Protein 4J2N (pdb70)

InterPro domains:
  IPR009061 Putative DNA-binding domain superfamily [SSF46955] (6-52)
  IPR010093 SinI-like, DNA-binding domain [TIGR01764] (6-52)
  IPR041657 Helix-turn-helix domain, group 17 [PF12728] (6-52)

Foldseek 3Di:
DDQWAALVVLCVVVVHDSVVSVVCCVVVLWPWDADDPDDITTGVVSSVVSDDDD/DPPADDLVRVCVVVVHDSVVSVVCCVVVNDPHDDPDDDPDDDDPVVVVVVDDDD/DDPADDLVVVCVVVVHDSVVSVVCCVVVNDPHDDPDDDDDDDDVVVVVVVDDDD/DPADQWHALVVLCVVVVHDSVVSVVCCVVVQWPWDADDPDGITTGVVSSVVSDDDD/DDQWAFLVVLCVVVVHDSVVSVVCPVVVLWPKDDDDPPGITTGVVSSVVSDDDD

Structure (mmCIF, N/CA/C/O backbone):
data_4J2N
#
_entry.id   4J2N
#
_cell.length_a   89.423
_cell.length_b   129.985
_cell.length_c   92.346
_cell.angle_alpha   90.000
_cell.angle_beta   90.000
_cell.angle_gamma   90.000
#
_symmetry.space_group_name_H-M   'C 2 2 21'
#
loop_
_entity.id
_entity.type
_entity.pdbx_description
1 polymer Gp37
2 non-polymer 'SULFATE ION'
3 water water
#
loop_
_atom_site.group_PDB
_atom_site.id
_atom_site.type_symbol
_atom_site.label_atom_id
_atom_site.label_alt_id
_atom_site.label_comp_id
_atom_site.label_asym_id
_atom_site.label_entity_id
_atom_site.label_seq_id
_atom_site.pdbx_PDB_ins_code
_atom_site.Cartn_x
_atom_site.Cartn_y
_atom_site.Cartn_z
_atom_site.occupancy
_atom_site.B_iso_or_equiv
_atom_site.auth_seq_id
_atom_site.auth_comp_id
_atom_site.auth_asym_id
_atom_site.auth_atom_id
_atom_site.pdbx_PDB_model_num
ATOM 1 N N . MET A 1 3 ? 7.399 5.244 -19.420 1.00 59.15 1 MET A N 1
ATOM 2 C CA . MET A 1 3 ? 8.717 5.379 -18.802 1.00 57.57 1 MET A CA 1
ATOM 3 C C . MET A 1 3 ? 9.444 4.032 -18.761 1.00 54.45 1 MET A C 1
ATOM 4 O O . MET A 1 3 ? 9.286 3.280 -17.805 1.00 55.64 1 MET A O 1
ATOM 9 N N . PRO A 1 4 ? 10.230 3.724 -19.809 1.00 55.65 2 PRO A N 1
ATOM 10 C CA . PRO A 1 4 ? 11.000 2.474 -19.918 1.00 53.86 2 PRO A CA 1
ATOM 11 C C . PRO A 1 4 ? 12.231 2.521 -19.015 1.00 53.79 2 PRO A C 1
ATOM 12 O O . PRO A 1 4 ? 12.558 3.586 -18.500 1.00 51.29 2 PRO A O 1
ATOM 16 N N . PRO A 1 5 ? 12.905 1.382 -18.816 1.00 53.14 3 PRO A N 1
ATOM 17 C CA . PRO A 1 5 ? 14.038 1.391 -17.879 1.00 53.43 3 PRO A CA 1
ATOM 18 C C . PRO A 1 5 ? 15.153 2.266 -18.427 1.00 51.78 3 PRO A C 1
ATOM 19 O O . PRO A 1 5 ? 15.973 2.811 -17.693 1.00 51.77 3 PRO A O 1
ATOM 23 N N . ARG A 1 6 ? 15.179 2.381 -19.744 1.00 49.64 4 ARG A N 1
ATOM 24 C CA . ARG A 1 6 ? 16.083 3.286 -20.403 1.00 49.20 4 ARG A CA 1
ATOM 25 C C . ARG A 1 6 ? 15.181 4.302 -21.116 1.00 49.73 4 ARG A C 1
ATOM 26 O O . ARG A 1 6 ? 14.496 3.944 -22.079 1.00 48.45 4 ARG A O 1
ATOM 34 N N . ALA A 1 7 ? 15.156 5.548 -20.630 1.00 43.61 5 ALA A N 1
ATOM 35 C CA . ALA A 1 7 ? 14.236 6.577 -21.155 1.00 44.30 5 ALA A CA 1
ATOM 36 C C . ALA A 1 7 ? 14.939 7.796 -21.756 1.00 42.05 5 ALA A C 1
ATOM 37 O O . ALA A 1 7 ? 16.056 8.122 -21.367 1.00 42.83 5 ALA A O 1
ATOM 39 N N . SER A 1 8 ? 14.286 8.463 -22.709 1.00 38.54 6 SER A N 1
ATOM 40 C CA . SER A 1 8 ? 14.885 9.635 -23.351 1.00 43.30 6 SER A CA 1
ATOM 41 C C . SER A 1 8 ? 14.927 10.793 -22.388 1.00 42.00 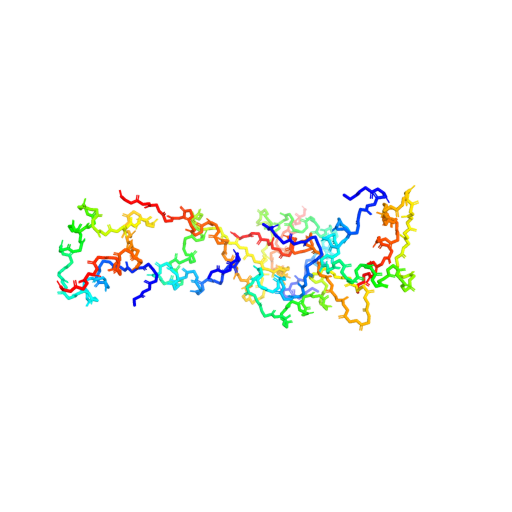6 SER A C 1
ATOM 42 O O . SER A 1 8 ? 14.229 10.798 -21.373 1.00 42.72 6 SER A O 1
ATOM 45 N N . ILE A 1 9 ? 15.744 11.784 -22.715 1.00 42.45 7 ILE A N 1
ATOM 46 C CA . ILE A 1 9 ? 15.813 12.981 -21.902 1.00 43.08 7 ILE A CA 1
ATOM 47 C C . ILE A 1 9 ? 14.438 13.606 -21.876 1.00 42.73 7 ILE A C 1
ATOM 48 O O . ILE A 1 9 ? 14.018 14.152 -20.861 1.00 42.08 7 ILE A O 1
ATOM 53 N N . GLN A 1 10 ? 13.714 13.487 -22.980 1.00 41.15 8 GLN A N 1
ATOM 54 C CA . GLN A 1 10 ? 12.403 14.111 -23.044 1.00 42.64 8 GLN A CA 1
ATOM 55 C C . GLN A 1 10 ? 11.395 13.398 -22.166 1.00 44.40 8 GLN A C 1
ATOM 56 O O . GLN A 1 10 ? 10.628 14.041 -21.460 1.00 43.20 8 GLN A O 1
ATOM 62 N N . GLN A 1 11 ? 11.374 12.070 -22.234 1.00 41.14 9 GLN A N 1
ATOM 63 C CA . GLN A 1 11 ? 10.464 11.301 -21.400 1.00 43.14 9 GLN A CA 1
ATOM 64 C C . GLN A 1 11 ? 10.759 11.549 -19.932 1.00 42.72 9 GLN A C 1
ATOM 65 O O . GLN A 1 11 ? 9.865 11.485 -19.104 1.00 37.16 9 GLN A O 1
ATOM 71 N N . THR A 1 12 ? 12.028 11.802 -19.627 1.00 42.53 10 THR A N 1
ATOM 72 C CA . THR A 1 12 ? 12.485 12.037 -18.269 1.00 40.40 10 THR A CA 1
ATOM 73 C C . THR A 1 12 ? 12.013 13.410 -17.809 1.00 46.30 10 THR A C 1
ATOM 74 O O . THR A 1 12 ? 11.512 13.568 -16.696 1.00 42.47 10 THR A O 1
ATOM 78 N N . ALA A 1 13 ? 12.166 14.399 -18.682 1.00 45.22 11 ALA A N 1
ATOM 79 C CA . ALA A 1 13 ? 11.757 15.760 -18.365 1.00 44.28 11 ALA A CA 1
ATOM 80 C C . ALA A 1 13 ? 10.261 15.799 -18.080 1.00 49.85 11 ALA A C 1
ATOM 81 O O . ALA A 1 13 ? 9.829 16.427 -17.113 1.00 49.15 11 ALA A O 1
ATOM 83 N N . ASP A 1 14 ? 9.473 15.109 -18.903 1.00 44.97 12 ASP A N 1
ATOM 84 C CA . ASP A 1 14 ? 8.029 15.065 -18.694 1.00 46.86 12 ASP A CA 1
ATOM 85 C C . ASP A 1 14 ? 7.652 14.369 -17.375 1.00 48.55 12 ASP A C 1
ATOM 86 O O . ASP A 1 14 ? 6.787 14.833 -16.637 1.00 46.31 12 ASP A O 1
ATOM 91 N N . TYR A 1 15 ? 8.303 13.244 -17.107 1.00 47.06 13 TYR A N 1
ATOM 92 C CA . TYR A 1 15 ? 8.050 12.429 -15.928 1.00 50.31 13 TYR A CA 1
ATOM 93 C C . TYR A 1 15 ? 8.281 13.249 -14.664 1.00 52.04 13 TYR A C 1
ATOM 94 O O . TYR A 1 15 ? 7.492 13.203 -13.728 1.00 52.00 13 TYR A O 1
ATOM 103 N N . LEU A 1 16 ? 9.370 14.007 -14.665 1.00 49.17 14 LEU A N 1
ATOM 104 C CA . LEU A 1 16 ? 9.756 14.847 -13.547 1.00 46.61 14 LEU A CA 1
ATOM 105 C C . LEU A 1 16 ? 9.029 16.181 -13.515 1.00 49.54 14 LEU A C 1
ATOM 106 O O . LEU A 1 16 ? 9.011 16.859 -12.488 1.00 53.42 14 LEU A O 1
ATOM 111 N N . GLY A 1 17 ? 8.435 16.571 -14.634 1.00 49.79 15 GLY A N 1
ATOM 112 C CA . GLY A 1 17 ? 7.808 17.872 -14.710 1.00 44.55 15 GLY A CA 1
ATOM 113 C C . GLY A 1 17 ? 8.820 19.004 -14.696 1.00 49.87 15 GLY A C 1
ATOM 114 O O . GLY A 1 17 ? 8.557 20.070 -14.138 1.00 51.77 15 GLY A O 1
ATOM 115 N N . VAL A 1 18 ? 9.979 18.774 -15.307 1.00 49.76 16 VAL A N 1
ATOM 116 C CA . VAL A 1 18 ? 10.977 19.828 -15.495 1.00 48.40 16 VAL A CA 1
ATOM 117 C C . VAL A 1 18 ? 11.374 19.930 -16.965 1.00 49.81 16 VAL A C 1
ATOM 118 O O . VAL A 1 18 ? 10.937 19.130 -17.794 1.00 51.84 16 VAL A O 1
ATOM 122 N N . SER A 1 19 ? 12.201 20.924 -17.278 1.00 47.43 17 SER A N 1
ATOM 123 C CA . SER A 1 19 ? 12.670 21.156 -18.637 1.00 43.92 17 SER A CA 1
ATOM 124 C C . SER A 1 19 ? 13.748 20.145 -19.031 1.00 47.07 17 SER A C 1
ATOM 125 O O . SER A 1 19 ? 14.388 19.555 -18.157 1.00 44.06 17 SER A O 1
ATOM 128 N N . THR A 1 20 ? 13.962 19.961 -20.337 1.00 36.34 18 THR A N 1
ATOM 129 C CA . THR A 1 20 ? 15.038 19.093 -20.799 1.00 40.50 18 THR A CA 1
ATOM 130 C C . THR A 1 20 ? 16.384 19.651 -20.364 1.00 41.56 18 THR A C 1
ATOM 131 O O . THR A 1 20 ? 17.324 18.892 -20.103 1.00 41.28 18 THR A O 1
ATOM 135 N N . LYS A 1 21 ? 16.488 20.978 -20.299 1.00 41.88 19 LYS A N 1
ATOM 136 C CA . LYS A 1 21 ? 17.741 21.605 -19.878 1.00 42.93 19 LYS A CA 1
ATOM 137 C C . LYS A 1 21 ? 18.102 21.202 -18.455 1.00 43.85 19 LYS A C 1
ATOM 138 O O . LYS A 1 21 ? 19.268 20.940 -18.150 1.00 44.70 19 LYS A O 1
ATOM 144 N N . THR A 1 22 ? 17.092 21.153 -17.588 1.00 44.01 20 THR A N 1
ATOM 145 C CA . THR A 1 22 ? 17.282 20.704 -16.213 1.00 42.86 20 THR A CA 1
ATOM 146 C C . THR A 1 22 ? 17.750 19.242 -16.192 1.00 47.00 20 THR A C 1
ATOM 147 O O . THR A 1 22 ? 18.713 18.896 -15.495 1.00 46.68 20 THR A O 1
ATOM 151 N N . VAL A 1 23 ? 17.081 18.392 -16.974 1.00 47.80 21 VAL A N 1
ATOM 152 C CA . VAL A 1 23 ? 17.435 16.977 -17.042 1.00 43.88 21 VAL A CA 1
ATOM 153 C C . VAL A 1 23 ? 18.891 16.829 -17.469 1.00 43.91 21 VAL A C 1
ATOM 154 O O . VAL A 1 23 ? 19.649 16.067 -16.877 1.00 47.89 21 VAL A O 1
ATOM 158 N N . ARG A 1 24 ? 19.293 17.587 -18.475 1.00 42.66 22 ARG A N 1
ATOM 159 C CA . ARG A 1 24 ? 20.675 17.553 -18.930 1.00 45.42 22 ARG A CA 1
ATOM 160 C C . ARG A 1 24 ? 21.647 18.034 -17.856 1.00 48.93 22 ARG A C 1
ATOM 161 O O . ARG A 1 24 ? 22.745 17.489 -17.726 1.00 52.87 22 ARG A O 1
ATOM 169 N N A ASN A 1 25 ? 21.246 19.042 -17.087 0.39 47.24 23 ASN A N 1
ATOM 170 N N B ASN A 1 25 ? 21.259 19.060 -17.097 0.61 47.23 23 ASN A N 1
ATOM 171 C CA A ASN A 1 25 ? 22.099 19.558 -16.021 0.39 48.57 23 ASN A CA 1
ATOM 172 C CA B ASN A 1 25 ? 22.098 19.534 -15.994 0.61 48.55 23 ASN A CA 1
ATOM 173 C C A ASN A 1 25 ? 22.290 18.535 -14.900 0.39 48.09 23 ASN A C 1
ATOM 174 C C B ASN A 1 25 ? 22.308 18.433 -14.983 0.61 48.14 23 ASN A C 1
ATOM 175 O O A ASN A 1 25 ? 23.402 18.335 -14.418 0.39 50.45 23 ASN A O 1
ATOM 176 O O B ASN A 1 25 ? 23.438 18.091 -14.641 0.61 50.44 23 ASN A O 1
ATOM 185 N N . TYR A 1 26 ? 21.200 17.883 -14.502 1.00 45.57 24 TYR A N 1
ATOM 186 C CA . TYR A 1 26 ? 21.251 16.789 -13.549 1.00 47.49 24 TYR A CA 1
ATOM 187 C C . TYR A 1 26 ? 22.191 15.688 -14.017 1.00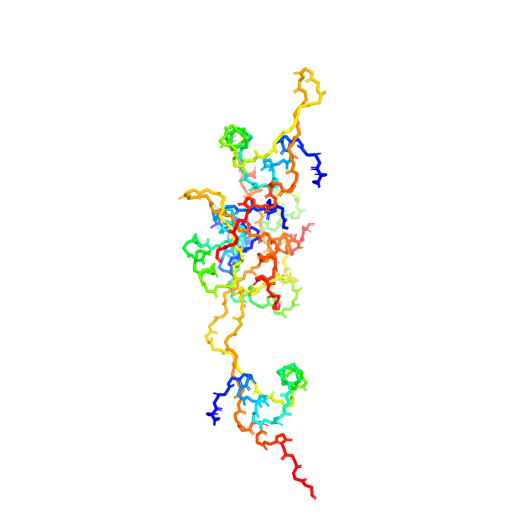 52.37 24 TYR A C 1
ATOM 188 O O . TYR A 1 26 ? 23.039 15.212 -13.260 1.00 54.65 24 TYR A O 1
ATOM 197 N N . ILE A 1 27 ? 22.028 15.268 -15.266 1.00 48.60 25 ILE A N 1
ATOM 198 C CA . ILE A 1 27 ? 22.904 14.258 -15.829 1.00 49.95 25 ILE A CA 1
ATOM 199 C C . ILE A 1 27 ? 24.362 14.682 -15.688 1.00 50.20 25 ILE A C 1
ATOM 200 O O . ILE A 1 27 ? 25.195 13.918 -15.209 1.00 50.84 25 ILE A O 1
ATOM 205 N N . ALA A 1 28 ? 24.664 15.907 -16.099 1.00 48.33 26 ALA A N 1
ATOM 206 C CA . ALA A 1 28 ? 26.012 16.457 -15.963 1.00 49.86 26 ALA A CA 1
ATOM 207 C C . ALA A 1 28 ? 26.488 16.531 -14.511 1.00 52.61 26 ALA A C 1
ATOM 208 O O . ALA A 1 28 ? 27.682 16.414 -14.235 1.00 52.21 26 ALA A O 1
ATOM 210 N N . ALA A 1 29 ? 25.559 16.730 -13.585 1.00 47.47 27 ALA A N 1
ATOM 211 C CA . ALA A 1 29 ? 25.934 16.854 -12.180 1.00 52.75 27 ALA A CA 1
ATOM 212 C C . ALA A 1 29 ? 26.112 15.487 -11.511 1.00 55.62 27 ALA A C 1
ATOM 213 O O . ALA A 1 29 ? 26.697 15.390 -10.434 1.00 55.89 27 ALA A O 1
ATOM 215 N N . GLY A 1 30 ? 25.620 14.433 -12.158 1.00 55.42 28 GLY A N 1
ATOM 216 C CA . GLY A 1 30 ? 25.687 13.096 -11.591 1.00 49.70 28 GLY A CA 1
ATOM 217 C C . GLY A 1 30 ? 24.440 12.793 -10.786 1.00 51.80 28 GLY A C 1
ATOM 218 O O . GLY A 1 30 ? 24.331 11.736 -10.177 1.00 55.57 28 GLY A O 1
ATOM 219 N N . LYS A 1 31 ? 23.501 13.734 -10.772 1.00 52.65 29 LYS A N 1
ATOM 220 C CA . LYS A 1 31 ? 22.248 13.547 -10.060 1.00 47.55 29 LYS A CA 1
ATOM 221 C C . LYS A 1 31 ? 21.335 12.634 -10.870 1.00 55.24 29 LYS A C 1
ATOM 222 O O . LYS A 1 31 ? 20.311 12.164 -10.371 1.00 57.96 29 LYS A O 1
ATOM 228 N N . LEU A 1 32 ? 21.706 12.390 -12.125 1.00 47.61 30 LEU A N 1
ATOM 229 C CA . LEU A 1 32 ? 21.040 11.369 -12.921 1.00 47.78 30 LEU A CA 1
ATOM 230 C C . LEU A 1 32 ? 22.083 10.508 -13.590 1.00 50.35 30 LEU A C 1
ATOM 231 O O . LEU A 1 32 ? 23.166 10.990 -13.939 1.00 50.39 30 LEU A O 1
ATOM 236 N N . LYS A 1 33 ? 21.760 9.228 -13.745 1.00 50.35 31 LYS A N 1
ATOM 237 C CA . LYS A 1 33 ? 22.633 8.296 -14.456 1.00 54.33 31 LYS A CA 1
ATOM 238 C C . LYS A 1 33 ? 22.146 8.099 -15.882 1.00 48.67 31 LYS A C 1
ATOM 239 O O . LYS A 1 33 ? 20.961 7.874 -16.123 1.00 45.59 31 LYS A O 1
ATOM 245 N N . ALA A 1 34 ? 23.072 8.201 -16.827 1.00 49.79 32 ALA A N 1
ATOM 246 C CA . ALA A 1 34 ? 22.719 8.169 -18.232 1.00 51.68 32 ALA A CA 1
ATOM 247 C C . ALA A 1 34 ? 23.638 7.234 -19.001 1.00 55.81 32 ALA A C 1
ATOM 248 O O . ALA A 1 34 ? 24.762 6.949 -18.573 1.00 53.25 32 ALA A O 1
ATOM 250 N N . VAL A 1 35 ? 23.150 6.754 -20.140 1.00 51.60 33 VAL A N 1
ATOM 251 C CA . VAL A 1 35 ? 23.968 5.943 -21.025 1.00 53.19 33 VAL A CA 1
ATOM 252 C C . VAL A 1 35 ? 23.904 6.458 -22.453 1.00 56.47 33 VAL A C 1
ATOM 253 O O . VAL A 1 35 ? 22.968 7.169 -22.849 1.00 53.39 33 VAL A O 1
ATOM 257 N N . ARG A 1 36 ? 24.931 6.114 -23.214 1.00 60.71 34 ARG A N 1
ATOM 258 C CA . ARG A 1 36 ? 25.017 6.480 -24.611 1.00 59.08 34 ARG A CA 1
ATOM 259 C C . ARG A 1 36 ? 24.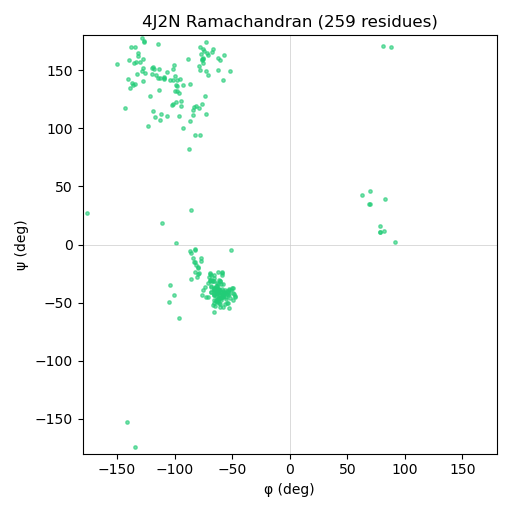931 5.189 -25.420 1.00 61.00 34 ARG A C 1
ATOM 260 O O . ARG A 1 36 ? 25.594 4.206 -25.097 1.00 61.87 34 ARG A O 1
ATOM 268 N N . LEU A 1 37 ? 24.095 5.190 -26.451 1.00 60.13 35 LEU A N 1
ATOM 269 C CA . LEU A 1 37 ? 23.899 4.012 -27.290 1.00 63.63 35 LEU A CA 1
ATOM 270 C C . LEU A 1 37 ? 24.701 4.126 -28.592 1.00 68.25 35 LEU A C 1
ATOM 271 O O . LEU A 1 37 ? 25.341 3.165 -29.022 1.00 68.65 35 LEU A O 1
ATOM 276 N N . GLY A 1 38 ? 24.663 5.307 -29.207 1.00 70.87 36 GLY A N 1
ATOM 277 C CA . GLY A 1 38 ? 25.425 5.585 -30.415 1.00 81.39 36 GLY A CA 1
ATOM 278 C C . GLY A 1 38 ? 26.022 6.989 -30.456 1.00 87.60 36 GLY A C 1
ATOM 279 O O . GLY A 1 38 ? 26.294 7.594 -29.412 1.00 83.28 36 GLY A O 1
ATOM 280 N N . PRO A 1 39 ? 26.233 7.523 -31.671 1.00 93.64 37 PRO A N 1
ATOM 281 C CA . PRO A 1 39 ? 26.802 8.873 -31.799 1.00 90.99 37 PRO A CA 1
ATOM 282 C C . PRO A 1 39 ? 25.918 9.911 -31.116 1.00 88.39 37 PRO A C 1
ATOM 283 O O . PRO A 1 39 ? 26.414 10.813 -30.437 1.00 87.43 37 PRO A O 1
ATOM 287 N N . ARG A 1 40 ? 24.609 9.753 -31.295 1.00 85.94 38 ARG A N 1
ATOM 288 C CA . ARG A 1 40 ? 23.623 10.727 -30.844 1.00 83.45 38 ARG A CA 1
ATOM 289 C C . ARG A 1 40 ? 22.868 10.302 -29.568 1.00 79.45 38 ARG A C 1
ATOM 290 O O . ARG A 1 40 ? 22.540 11.143 -28.723 1.00 72.12 38 ARG A O 1
ATOM 298 N N . LEU A 1 41 ? 22.617 9.001 -29.426 1.00 70.92 39 LEU A N 1
ATOM 299 C CA . LEU A 1 41 ? 21.546 8.517 -28.554 1.00 61.75 39 LEU A CA 1
ATOM 300 C C . LEU A 1 41 ? 21.881 8.427 -27.068 1.00 59.61 39 LEU A C 1
ATOM 301 O O . LEU A 1 41 ? 22.782 7.686 -26.663 1.00 58.73 39 LEU A O 1
ATOM 306 N N . ILE A 1 42 ? 21.125 9.173 -26.265 1.00 50.40 40 ILE A N 1
ATOM 307 C CA . ILE A 1 42 ? 21.252 9.139 -24.813 1.00 51.40 40 ILE A CA 1
ATOM 308 C C . ILE A 1 42 ? 19.995 8.569 -24.182 1.00 45.20 40 ILE A C 1
ATOM 309 O O . ILE A 1 42 ? 18.880 8.805 -24.650 1.00 43.05 40 ILE A O 1
ATOM 314 N N . ARG A 1 43 ? 20.184 7.815 -23.111 1.00 46.21 41 ARG A N 1
ATOM 315 C CA . ARG A 1 43 ? 19.068 7.248 -22.382 1.00 46.48 41 ARG A CA 1
ATOM 316 C C . ARG A 1 43 ? 19.361 7.376 -20.912 1.00 45.70 41 ARG A C 1
ATOM 317 O O . ARG A 1 43 ? 20.473 7.100 -20.468 1.00 46.42 41 ARG A O 1
ATOM 325 N N . VAL A 1 44 ? 18.362 7.810 -20.158 1.00 44.09 42 VAL A N 1
ATOM 326 C CA . VAL A 1 44 ? 18.513 7.944 -18.721 1.00 47.14 42 VAL A CA 1
ATOM 327 C C . VAL A 1 44 ? 18.048 6.676 -18.000 1.00 45.90 42 VAL A C 1
ATOM 328 O O . VAL A 1 44 ? 17.016 6.090 -18.335 1.00 42.85 42 VAL A O 1
ATOM 332 N N . GLU A 1 45 ? 18.814 6.258 -17.005 1.00 44.53 43 GLU A N 1
ATOM 333 C CA . GLU A 1 45 ? 18.447 5.093 -16.215 1.00 49.44 43 GLU A CA 1
ATOM 334 C C . GLU A 1 45 ? 17.279 5.380 -15.291 1.00 45.84 43 GLU A C 1
ATOM 335 O O . GLU A 1 45 ? 17.394 6.170 -14.351 1.00 45.82 43 GLU A O 1
ATOM 341 N N . ARG A 1 46 ? 16.149 4.740 -15.579 1.00 41.20 44 ARG A N 1
ATOM 342 C CA . ARG A 1 46 ? 14.934 4.923 -14.790 1.00 46.88 44 ARG A CA 1
ATOM 343 C C . ARG A 1 46 ? 15.203 4.785 -13.300 1.00 49.21 44 ARG A C 1
ATOM 344 O O . ARG A 1 46 ? 14.623 5.502 -12.486 1.00 50.67 44 ARG A O 1
ATOM 352 N N . ASP A 1 47 ? 16.082 3.860 -12.943 1.00 46.65 45 ASP A N 1
ATOM 353 C CA . ASP A 1 47 ? 16.408 3.667 -11.540 1.00 50.22 45 ASP A CA 1
ATOM 354 C C . ASP A 1 47 ? 16.915 4.944 -10.903 1.00 46.26 45 ASP A C 1
ATOM 355 O O . ASP A 1 47 ? 16.547 5.243 -9.779 1.00 48.29 45 ASP A O 1
ATOM 360 N N . SER A 1 48 ? 17.767 5.684 -11.610 1.00 42.92 46 SER A N 1
ATOM 361 C CA . SER A 1 48 ? 18.311 6.918 -11.067 1.00 42.93 46 SER A CA 1
ATOM 362 C C . SER A 1 48 ? 17.222 7.971 -10.971 1.00 45.76 46 SER A C 1
ATOM 363 O O . SER A 1 48 ? 17.297 8.862 -10.139 1.00 51.19 46 SER A O 1
ATOM 366 N N . VAL A 1 49 ? 16.196 7.851 -11.808 1.00 44.60 47 VAL A N 1
ATOM 367 C CA . VAL A 1 49 ? 15.112 8.833 -11.817 1.00 49.15 47 VAL A CA 1
ATOM 368 C C . VAL A 1 49 ? 14.197 8.632 -10.623 1.00 50.92 47 VAL A C 1
ATOM 369 O O . VAL A 1 49 ? 13.735 9.597 -10.018 1.00 51.98 47 VAL A O 1
ATOM 373 N N . GLU A 1 50 ? 13.944 7.371 -10.285 1.00 53.81 48 GLU A N 1
ATOM 374 C CA . GLU A 1 50 ? 13.187 7.034 -9.087 1.00 53.66 48 GLU A CA 1
ATOM 375 C C . GLU A 1 50 ? 13.910 7.533 -7.848 1.00 54.67 48 GLU A C 1
ATOM 376 O O . GLU A 1 50 ? 13.287 8.091 -6.938 1.00 55.47 48 GLU A O 1
ATOM 382 N N . ALA A 1 51 ? 15.228 7.347 -7.817 1.00 52.29 49 ALA A N 1
ATOM 383 C CA . ALA A 1 51 ? 16.012 7.738 -6.639 1.00 53.55 49 ALA A CA 1
ATOM 384 C C . ALA A 1 51 ? 16.084 9.253 -6.459 1.00 52.41 49 ALA A C 1
ATOM 385 O O . ALA A 1 51 ? 16.300 9.752 -5.356 1.00 62.78 49 ALA A O 1
ATOM 387 N N . LEU A 1 52 ? 15.911 9.987 -7.550 1.00 53.98 50 LEU A N 1
ATOM 388 C CA . LEU A 1 52 ? 16.004 11.441 -7.504 1.00 54.50 50 LEU A CA 1
ATOM 389 C C . LEU A 1 52 ? 14.868 12.042 -6.689 1.00 53.95 50 LEU A C 1
ATOM 390 O O . LEU A 1 52 ? 15.032 13.083 -6.060 1.00 56.97 50 LEU A O 1
ATOM 395 N N . MET A 1 53 ? 13.718 11.379 -6.709 1.00 53.09 51 MET A N 1
ATOM 396 C CA . MET A 1 53 ? 12.523 11.895 -6.055 1.00 54.83 51 MET A CA 1
ATOM 397 C C . MET A 1 53 ? 12.430 11.482 -4.574 1.00 60.40 51 MET A C 1
ATOM 398 O O . MET A 1 53 ? 11.746 10.517 -4.219 1.00 58.36 51 MET A O 1
ATOM 403 N N . ARG A 1 54 ? 13.126 12.233 -3.724 1.00 57.92 52 ARG A N 1
ATOM 404 C CA . ARG A 1 54 ? 13.161 11.973 -2.288 1.00 63.09 52 ARG A CA 1
ATOM 405 C C . ARG A 1 54 ? 11.957 12.593 -1.589 1.00 60.80 52 ARG A C 1
ATOM 406 O O . ARG A 1 54 ? 11.847 13.814 -1.506 1.00 61.38 52 ARG A O 1
ATOM 414 N N . PRO A 1 55 ? 11.046 11.748 -1.088 1.00 61.94 53 PRO A N 1
ATOM 415 C CA . PRO A 1 55 ? 9.810 12.237 -0.463 1.00 61.42 53 PRO A CA 1
ATOM 416 C C . PRO A 1 55 ? 10.055 13.289 0.629 1.00 66.66 53 PRO A C 1
ATOM 417 O O . PRO A 1 55 ? 11.094 13.266 1.296 1.00 66.06 53 PRO A O 1
ATOM 421 N N . ILE A 1 56 ? 9.109 14.211 0.792 1.00 64.05 54 ILE A N 1
ATOM 422 C CA . ILE A 1 56 ? 9.241 15.275 1.784 1.00 65.58 54 ILE A CA 1
ATOM 423 C C . ILE A 1 56 ? 8.669 14.892 3.144 1.00 66.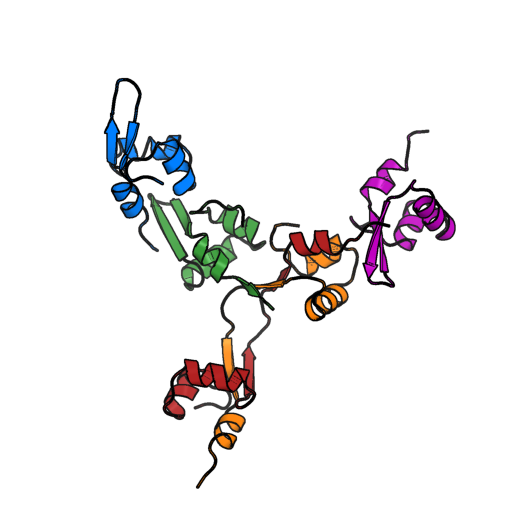68 54 ILE A C 1
ATOM 424 O O . ILE A 1 56 ? 7.706 14.135 3.226 1.00 71.60 54 ILE A O 1
ATOM 429 N N . MET B 1 3 ? -12.690 30.087 -14.600 1.00 65.63 1 MET B N 1
ATOM 430 C CA . MET B 1 3 ? -12.994 28.676 -14.393 1.00 59.54 1 MET B CA 1
ATOM 431 C C . MET B 1 3 ? -11.779 27.799 -14.621 1.00 58.37 1 MET B C 1
ATOM 432 O O . MET B 1 3 ? -11.501 27.387 -15.748 1.00 60.11 1 MET B O 1
ATOM 437 N N . PRO B 1 4 ? -11.036 27.528 -13.547 1.00 51.45 2 PRO B N 1
ATOM 438 C CA . PRO B 1 4 ? -9.994 26.503 -13.584 1.00 53.19 2 PRO B CA 1
ATOM 439 C C . PRO B 1 4 ? -10.662 25.130 -13.481 1.00 50.30 2 PRO B C 1
ATOM 440 O O . PRO B 1 4 ? -11.863 25.068 -13.209 1.00 50.25 2 PRO B O 1
ATOM 444 N N . PRO B 1 5 ? -9.904 24.044 -13.698 1.00 48.12 3 PRO B N 1
ATOM 445 C CA . PRO B 1 5 ? -10.503 22.700 -13.685 1.00 45.18 3 PRO B CA 1
ATOM 446 C C . PRO B 1 5 ? -11.419 22.432 -12.467 1.00 46.45 3 PRO B C 1
ATOM 447 O O . PRO B 1 5 ? -12.508 21.865 -12.626 1.00 46.33 3 PRO B O 1
ATOM 451 N N . ARG B 1 6 ? -10.982 22.820 -11.271 1.00 42.82 4 ARG B N 1
ATOM 452 C CA . ARG B 1 6 ? -11.823 22.726 -10.069 1.00 42.51 4 ARG B CA 1
ATOM 453 C C . ARG B 1 6 ? -12.196 24.131 -9.562 1.00 44.46 4 ARG B C 1
ATOM 454 O O . ARG B 1 6 ? -11.342 24.884 -9.098 1.00 42.70 4 ARG B O 1
ATOM 462 N N . ALA B 1 7 ? -13.472 24.491 -9.656 1.00 43.11 5 ALA B N 1
ATOM 463 C CA . ALA B 1 7 ? -13.876 25.877 -9.420 1.00 42.27 5 ALA B CA 1
ATOM 464 C C . ALA B 1 7 ? -14.660 26.071 -8.117 1.00 46.18 5 ALA B C 1
ATOM 465 O O . ALA B 1 7 ? -15.463 25.220 -7.725 1.00 47.40 5 ALA B O 1
ATOM 467 N N . SER B 1 8 ? -14.438 27.200 -7.455 1.00 41.88 6 SER B N 1
ATOM 468 C CA . SER B 1 8 ? -15.175 27.501 -6.238 1.00 45.54 6 SER B CA 1
ATOM 469 C C . SER B 1 8 ? -16.651 27.563 -6.568 1.00 44.14 6 SER B C 1
ATOM 470 O O . SER B 1 8 ? -17.033 27.775 -7.719 1.00 46.13 6 SER B O 1
ATOM 473 N N . ILE B 1 9 ? -17.481 27.390 -5.557 1.00 40.32 7 ILE B N 1
ATOM 474 C CA . ILE B 1 9 ? -18.907 27.596 -5.719 1.00 44.11 7 ILE B CA 1
ATOM 475 C C . ILE B 1 9 ? -19.164 29.010 -6.236 1.00 45.88 7 ILE B C 1
ATOM 476 O O . ILE B 1 9 ? -20.001 29.214 -7.120 1.00 41.92 7 ILE B O 1
ATOM 481 N N . GLN B 1 10 ? -18.424 29.979 -5.701 1.00 47.39 8 GLN B N 1
ATOM 482 C CA . GLN B 1 10 ? -18.616 31.376 -6.088 1.00 47.29 8 GLN B CA 1
ATOM 483 C C . GLN B 1 10 ? -18.309 31.562 -7.577 1.00 44.85 8 GLN B C 1
ATOM 484 O O . GLN B 1 10 ? -19.110 32.137 -8.305 1.00 40.32 8 GLN B O 1
ATOM 490 N N . GLN B 1 11 ? -17.165 31.047 -8.024 1.00 43.99 9 GLN B N 1
ATOM 491 C CA . GLN B 1 11 ? -16.775 31.153 -9.428 1.00 46.36 9 GLN B CA 1
ATOM 492 C C . GLN B 1 11 ? -17.818 30.535 -10.353 1.00 46.47 9 GLN B C 1
ATOM 493 O O . GLN B 1 11 ? -18.105 31.073 -11.423 1.00 50.34 9 GLN B O 1
ATOM 499 N N . THR B 1 12 ? -18.375 29.407 -9.931 1.00 44.23 10 THR B N 1
ATOM 500 C CA . THR B 1 12 ? -19.368 28.679 -10.717 1.00 46.91 10 THR B CA 1
ATOM 501 C C . THR B 1 12 ? -20.662 29.479 -10.798 1.00 44.81 10 THR B C 1
ATOM 502 O O . THR B 1 12 ? -21.362 29.450 -11.810 1.00 45.06 10 THR B O 1
ATOM 506 N N . ALA B 1 13 ? -20.979 30.174 -9.711 1.00 45.43 11 ALA B N 1
ATOM 507 C CA . ALA B 1 13 ? -22.145 31.047 -9.646 1.00 47.29 11 ALA B CA 1
ATOM 508 C C . ALA B 1 13 ? -21.990 32.227 -10.607 1.00 48.60 11 ALA B C 1
ATOM 509 O O . ALA B 1 13 ? -22.913 32.550 -11.360 1.00 45.83 11 ALA B O 1
ATOM 511 N N . ASP B 1 14 ? -20.822 32.870 -10.554 1.00 47.12 12 ASP B N 1
ATOM 512 C CA . ASP B 1 14 ? -20.535 34.030 -11.388 1.00 48.49 12 ASP B CA 1
ATOM 513 C C . ASP B 1 14 ? -20.545 33.597 -12.850 1.00 50.74 12 ASP B C 1
ATOM 514 O O . ASP B 1 14 ? -21.178 34.234 -13.682 1.00 47.92 12 ASP B O 1
ATOM 519 N N . TYR B 1 15 ? -19.856 32.496 -13.145 1.00 46.76 13 TYR B N 1
ATOM 520 C CA . TYR B 1 15 ? -19.819 31.958 -14.491 1.00 50.07 13 TYR B CA 1
ATOM 521 C C . TYR B 1 15 ? -21.209 31.677 -15.055 1.00 50.45 13 TYR B C 1
ATOM 522 O O . TYR B 1 15 ? -21.506 32.040 -16.184 1.00 54.17 13 TYR B O 1
ATOM 531 N N . LEU B 1 16 ? -22.051 31.025 -14.272 1.00 47.75 14 LEU B N 1
ATOM 532 C CA . LEU B 1 16 ? -23.374 30.621 -14.726 1.00 45.11 14 LEU B CA 1
ATOM 533 C C . LEU B 1 16 ? -24.426 31.725 -14.602 1.00 51.92 14 LEU B C 1
ATOM 534 O O . LEU B 1 16 ? -25.536 31.589 -15.114 1.00 53.75 14 LEU B O 1
ATOM 539 N N . GLY B 1 17 ? -24.094 32.805 -13.901 1.00 53.01 15 GLY B N 1
ATOM 540 C CA . GLY B 1 17 ? -25.055 33.864 -13.648 1.00 49.87 15 GLY B CA 1
ATOM 541 C C . GLY B 1 17 ? -26.182 33.474 -12.704 1.00 51.93 15 GLY B C 1
ATOM 542 O O . GLY B 1 17 ? -27.314 33.921 -12.869 1.00 50.15 15 GLY B O 1
ATOM 543 N N . VAL B 1 18 ? -25.887 32.635 -11.714 1.00 51.18 16 VAL B N 1
ATOM 544 C CA . VAL B 1 18 ? -26.900 32.232 -10.742 1.00 47.57 16 VAL B CA 1
ATOM 545 C C . VAL B 1 18 ? -26.372 32.494 -9.345 1.00 49.57 16 VAL B C 1
ATOM 546 O O . VAL B 1 18 ? -25.214 32.880 -9.185 1.00 53.32 16 VAL B O 1
ATOM 550 N N . SER B 1 19 ? -27.213 32.294 -8.336 1.00 47.23 17 SER B N 1
ATOM 551 C CA . SER B 1 19 ? -26.770 32.479 -6.958 1.00 52.71 17 SER B CA 1
ATOM 552 C C . SER B 1 19 ? -25.923 31.283 -6.527 1.00 53.81 17 SER B C 1
ATOM 553 O O . SER B 1 19 ? -26.009 30.205 -7.129 1.00 52.49 17 SER B O 1
ATOM 556 N N . THR B 1 20 ? -25.097 31.475 -5.498 1.00 50.60 18 THR B N 1
ATOM 557 C CA . THR B 1 20 ? -24.327 30.370 -4.920 1.00 52.42 18 THR B CA 1
ATOM 558 C C . THR B 1 20 ? -25.268 29.314 -4.359 1.00 52.84 18 THR B C 1
ATOM 559 O O . THR B 1 20 ? -24.943 28.131 -4.335 1.00 56.73 18 THR B O 1
ATOM 563 N N . LYS B 1 21 ? -26.434 29.743 -3.894 1.00 54.24 19 LYS B N 1
ATOM 564 C CA . LYS B 1 21 ? -27.429 28.799 -3.416 1.00 55.81 19 LYS B CA 1
ATOM 565 C C . LYS B 1 21 ? -27.832 27.865 -4.547 1.00 54.68 19 LYS B C 1
ATOM 566 O O . LYS B 1 21 ? -27.801 26.649 -4.399 1.00 59.67 19 LYS B O 1
ATOM 572 N N . THR B 1 22 ? -28.199 28.439 -5.686 1.00 55.92 20 THR B N 1
ATOM 573 C CA . THR B 1 22 ? -28.592 27.644 -6.847 1.00 55.85 20 THR B CA 1
ATOM 574 C C . THR B 1 22 ? -27.542 26.599 -7.214 1.00 52.92 20 THR B C 1
ATOM 575 O O . THR B 1 22 ? -27.885 25.481 -7.608 1.00 54.35 20 THR B O 1
ATOM 579 N N . VAL B 1 23 ? -26.269 26.972 -7.100 1.00 48.30 21 VAL B N 1
ATOM 580 C CA . VAL B 1 23 ? -25.184 26.049 -7.377 1.00 49.00 21 VAL B CA 1
ATOM 581 C C . VAL B 1 23 ? -25.237 24.898 -6.380 1.00 53.43 21 VAL B C 1
ATOM 582 O O . VAL B 1 23 ? -25.212 23.726 -6.768 1.00 49.76 21 VAL B O 1
ATOM 586 N N . ARG B 1 24 ? -25.339 25.243 -5.099 1.00 51.24 22 ARG B N 1
ATOM 587 C CA . ARG B 1 24 ? -25.400 24.244 -4.046 1.00 53.19 22 ARG B CA 1
ATOM 588 C C . ARG B 1 24 ? -26.583 23.302 -4.270 1.00 53.53 22 ARG B C 1
ATOM 589 O O . ARG B 1 24 ? -26.441 22.092 -4.118 1.00 56.00 22 ARG B O 1
ATOM 597 N N . ASN B 1 25 ? -27.733 23.832 -4.673 1.00 52.78 23 ASN B N 1
ATOM 598 C CA . ASN B 1 25 ? -28.854 22.952 -5.034 1.00 57.04 23 ASN B CA 1
ATOM 599 C C . ASN B 1 25 ? -28.559 22.057 -6.242 1.00 58.35 23 ASN B C 1
ATOM 600 O O . ASN B 1 25 ? -28.981 20.896 -6.281 1.00 57.24 23 ASN B O 1
ATOM 605 N N . TYR B 1 26 ? -27.854 22.600 -7.233 1.00 54.42 24 TYR B N 1
ATOM 606 C CA . TYR B 1 26 ? -27.520 21.817 -8.418 1.00 55.94 24 TYR B CA 1
ATOM 607 C C . TYR B 1 26 ? -26.618 20.653 -8.046 1.00 54.66 24 TYR B C 1
ATOM 608 O O . TYR B 1 26 ? -26.862 19.515 -8.443 1.00 56.34 24 TYR B O 1
ATOM 617 N N . ILE B 1 27 ? -25.571 20.951 -7.288 1.00 52.35 25 ILE B N 1
ATOM 618 C CA . ILE B 1 27 ? -24.691 19.921 -6.764 1.00 51.79 25 ILE B CA 1
ATOM 619 C C . ILE B 1 27 ? -25.502 18.844 -6.035 1.00 54.34 25 ILE B C 1
ATOM 620 O O . ILE B 1 27 ? -25.414 17.653 -6.353 1.00 53.95 25 ILE B O 1
ATOM 625 N N . ALA B 1 28 ? -26.309 19.290 -5.077 1.00 55.95 26 ALA B N 1
ATOM 626 C CA . ALA B 1 28 ? -27.142 18.412 -4.260 1.00 54.83 26 ALA B CA 1
ATOM 627 C C . ALA B 1 28 ? -28.111 17.585 -5.080 1.00 54.76 26 ALA B C 1
ATOM 628 O O . ALA B 1 28 ? -28.552 16.534 -4.641 1.00 59.47 26 ALA B O 1
ATOM 630 N N . ALA B 1 29 ? -28.452 18.056 -6.269 1.00 57.17 27 ALA B N 1
ATOM 631 C CA . ALA B 1 29 ? -29.430 17.346 -7.079 1.00 56.08 27 ALA B CA 1
ATOM 632 C C . ALA B 1 29 ? -28.758 16.487 -8.130 1.00 55.87 27 ALA B C 1
ATOM 633 O O . ALA B 1 29 ? -29.433 15.841 -8.931 1.00 62.33 27 ALA B O 1
ATOM 635 N N . GLY B 1 30 ? -27.428 16.489 -8.137 1.00 54.94 28 GLY B N 1
ATOM 636 C CA . GLY B 1 30 ? -26.675 15.716 -9.115 1.00 59.60 28 GLY B CA 1
ATOM 637 C C . GLY B 1 30 ? -26.562 16.324 -10.508 1.00 62.70 28 GLY B C 1
ATOM 638 O O . GLY B 1 30 ? -26.197 15.629 -11.455 1.00 66.08 28 GLY B O 1
ATOM 639 N N . LYS B 1 31 ? -26.865 17.614 -10.642 1.00 57.95 29 LYS B N 1
ATOM 640 C CA . LYS B 1 31 ? -26.677 18.317 -11.915 1.00 57.94 29 LYS B CA 1
ATOM 641 C C . LYS B 1 31 ? -25.255 18.858 -12.075 1.00 52.86 29 LYS B C 1
ATOM 642 O O . LYS B 1 31 ? -24.757 18.977 -13.188 1.00 53.04 29 LYS B O 1
ATOM 648 N N . LEU B 1 32 ? -24.604 19.188 -10.965 1.00 49.12 30 LEU B N 1
ATOM 649 C CA . LEU B 1 32 ? -23.188 19.537 -10.992 1.00 49.01 30 LEU B CA 1
ATOM 650 C C . LEU B 1 32 ? -22.397 18.507 -10.194 1.00 50.99 30 LEU B C 1
ATOM 651 O O . LEU B 1 32 ? -22.897 17.983 -9.210 1.00 54.49 30 LEU B O 1
ATOM 656 N N . LYS B 1 33 ? -21.171 18.207 -10.606 1.00 51.37 31 LYS B N 1
ATOM 657 C CA . LYS B 1 33 ? -20.320 17.343 -9.793 1.00 46.93 31 LYS B CA 1
ATOM 658 C C . LYS B 1 33 ? -19.386 18.231 -8.997 1.00 47.14 31 LYS B C 1
ATOM 659 O O . LYS B 1 33 ? -18.851 19.210 -9.524 1.00 48.56 31 LYS B O 1
ATOM 665 N N . ALA B 1 34 ? -19.205 17.893 -7.723 1.00 46.22 32 ALA B N 1
ATOM 666 C CA . ALA B 1 34 ? -18.345 18.665 -6.842 1.00 48.10 32 ALA B CA 1
ATOM 667 C C . ALA B 1 34 ? -17.550 17.729 -5.950 1.00 45.64 32 ALA B C 1
ATOM 668 O O . ALA B 1 34 ? -17.914 16.576 -5.772 1.00 45.35 32 ALA B O 1
ATOM 670 N N . VAL B 1 35 ? -16.443 18.230 -5.423 1.00 41.76 33 VAL B N 1
ATOM 671 C CA . VAL B 1 35 ? -15.618 17.457 -4.519 1.00 45.84 33 VAL B CA 1
ATOM 672 C C . VAL B 1 35 ? -15.292 18.300 -3.288 1.00 47.02 33 VAL B C 1
ATOM 673 O O . VAL B 1 35 ? -15.466 19.520 -3.298 1.00 41.80 33 VAL B O 1
ATOM 677 N N . ARG B 1 36 ? -14.817 17.646 -2.234 1.00 41.74 34 ARG B N 1
ATOM 678 C CA . ARG B 1 36 ? -14.218 18.351 -1.114 1.00 40.90 34 ARG B CA 1
ATOM 679 C C . ARG B 1 36 ? -12.747 18.000 -1.068 1.00 42.71 34 ARG B C 1
ATOM 680 O O . ARG B 1 36 ? -12.353 16.908 -1.476 1.00 46.49 34 ARG B O 1
ATOM 688 N N . LEU B 1 37 ? -11.931 18.914 -0.565 1.00 42.09 35 LEU B N 1
ATOM 689 C CA . LEU B 1 37 ? -10.500 18.673 -0.509 1.00 45.66 35 LEU B CA 1
ATOM 690 C C . LEU B 1 37 ? -10.058 18.272 0.898 1.00 51.70 35 LEU B C 1
ATOM 691 O O . LEU B 1 37 ? -10.235 19.027 1.863 1.00 48.19 35 LEU B O 1
ATOM 696 N N . GLY B 1 38 ? -9.468 17.089 1.006 1.00 49.81 36 GLY B N 1
ATOM 697 C CA . GLY B 1 38 ? -8.895 16.641 2.263 1.00 48.29 36 GLY B CA 1
ATOM 698 C C . GLY B 1 38 ? -9.896 15.919 3.139 1.00 44.59 36 GLY B C 1
ATOM 699 O O . GLY B 1 38 ? -11.096 15.910 2.853 1.00 44.57 36 GLY B O 1
ATOM 700 N N . PRO B 1 39 ? -9.402 15.296 4.211 1.00 41.95 37 PRO B N 1
ATOM 701 C CA . PRO B 1 39 ? -10.253 14.577 5.163 1.00 46.06 37 PRO B CA 1
ATOM 702 C C . PRO B 1 39 ? -11.088 15.546 5.999 1.00 45.90 37 PRO B C 1
ATOM 703 O O . PRO B 1 39 ? -10.617 16.649 6.305 1.00 44.90 37 PRO B O 1
ATOM 707 N N . ARG B 1 40 ? -12.305 15.138 6.356 1.00 42.23 38 ARG B N 1
ATOM 708 C CA . ARG B 1 40 ? -13.106 15.869 7.339 1.00 47.39 38 ARG B CA 1
ATOM 709 C C . ARG B 1 40 ? -12.576 15.628 8.764 1.00 43.32 38 ARG B C 1
ATOM 710 O O . ARG B 1 40 ? -11.903 14.628 9.042 1.00 40.97 38 ARG B O 1
ATOM 718 N N . LEU B 1 41 ? -12.849 16.556 9.665 1.00 46.83 39 LEU B N 1
ATOM 719 C CA . LEU B 1 41 ? -12.557 16.320 11.071 1.00 39.13 39 LEU B CA 1
ATOM 720 C C . LEU B 1 41 ? -13.835 15.743 11.663 1.00 42.70 39 LEU B C 1
ATOM 721 O O . LEU B 1 41 ? -14.781 16.471 11.930 1.00 46.21 39 LEU B O 1
ATOM 726 N N . ILE B 1 42 ? -13.874 14.423 11.819 1.00 42.88 40 ILE B N 1
ATOM 727 C CA . ILE B 1 42 ? -15.100 13.723 12.192 1.00 40.33 40 ILE B CA 1
ATOM 728 C C . ILE B 1 42 ? -15.170 13.483 13.695 1.00 41.20 40 ILE B C 1
ATOM 729 O O . ILE B 1 42 ? -14.148 13.245 14.339 1.00 39.87 40 ILE B O 1
ATOM 734 N N . ARG B 1 43 ? -16.371 13.608 14.254 1.00 40.33 41 ARG B N 1
ATOM 735 C CA . ARG B 1 43 ? -16.616 13.348 15.675 1.00 41.86 41 ARG B CA 1
ATOM 736 C C . ARG B 1 43 ? -17.904 12.562 15.771 1.00 42.16 41 ARG B C 1
ATOM 737 O O . ARG B 1 43 ? -18.855 12.840 15.044 1.00 41.15 41 ARG B O 1
ATOM 745 N N . VAL B 1 44 ? -17.924 11.562 16.646 1.00 41.10 42 VAL B N 1
ATOM 746 C CA . VAL B 1 44 ? -19.106 10.738 16.858 1.00 40.50 42 VAL B CA 1
ATOM 747 C C . VAL B 1 44 ? -19.830 11.230 18.111 1.00 39.54 42 VAL B C 1
ATOM 748 O O . VAL B 1 44 ? -19.189 11.668 19.064 1.00 40.57 42 VAL B O 1
ATOM 752 N N . GLU B 1 45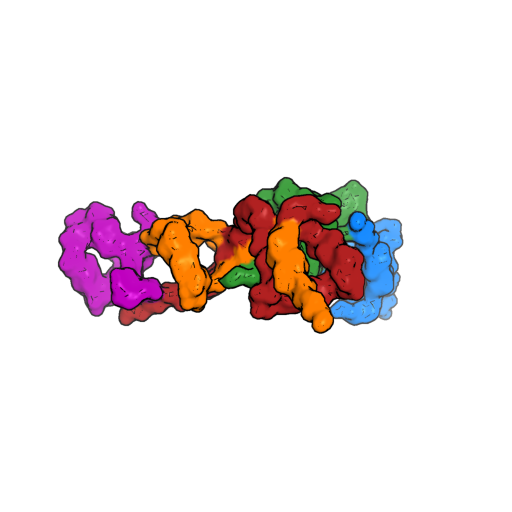 ? -21.155 11.174 18.118 1.00 40.59 43 GLU B N 1
ATOM 753 C CA . GLU B 1 45 ? -21.915 11.617 19.285 1.00 47.38 43 GLU B CA 1
ATOM 754 C C . GLU B 1 45 ? -22.020 10.522 20.359 1.00 46.47 43 GLU B C 1
ATOM 755 O O . GLU B 1 45 ? -22.590 9.450 20.131 1.00 41.84 43 GLU B O 1
ATOM 761 N N . ARG B 1 46 ? -21.474 10.809 21.537 1.00 50.34 44 ARG B N 1
ATOM 762 C CA . ARG B 1 46 ? -21.450 9.846 22.628 1.00 47.23 44 ARG B CA 1
ATOM 763 C C . ARG B 1 46 ? -22.802 9.186 22.852 1.00 49.52 44 ARG B C 1
ATOM 764 O O . ARG B 1 46 ? -22.901 7.972 23.019 1.00 48.32 44 ARG B O 1
ATOM 772 N N . ASP B 1 47 ? -23.850 9.989 22.846 1.00 48.73 45 ASP B N 1
ATOM 773 C CA . ASP B 1 47 ? -25.188 9.461 23.031 1.00 51.30 45 ASP B CA 1
ATOM 774 C C . ASP B 1 47 ? -25.490 8.278 22.127 1.00 50.45 45 ASP B C 1
ATOM 775 O O . ASP B 1 47 ? -25.998 7.261 22.591 1.00 48.64 45 ASP B O 1
ATOM 780 N N . SER B 1 48 ? -25.187 8.401 20.838 1.00 45.69 46 SER B N 1
ATOM 781 C CA . SER B 1 48 ? -25.513 7.320 19.912 1.00 49.96 46 SER B CA 1
ATOM 782 C C . SER B 1 48 ? -24.654 6.079 20.156 1.00 45.82 46 SER B C 1
ATOM 783 O O . SER B 1 48 ? -25.088 4.956 19.921 1.00 46.30 46 SER B O 1
ATOM 786 N N . VAL B 1 49 ? -23.429 6.296 20.615 1.00 41.15 47 VAL B N 1
ATOM 787 C CA . VAL B 1 49 ? -22.555 5.196 20.975 1.00 46.54 47 VAL B CA 1
ATOM 788 C C . VAL B 1 49 ? -23.159 4.437 22.144 1.00 51.52 47 VAL B C 1
ATOM 789 O O . VAL B 1 49 ? -23.118 3.213 22.189 1.00 50.17 47 VAL B O 1
ATOM 793 N N . GLU B 1 50 ? -23.721 5.190 23.086 1.00 53.65 48 GLU B N 1
ATOM 794 C CA . GLU B 1 50 ? -24.304 4.627 24.295 1.00 53.76 48 GLU B CA 1
ATOM 795 C C . GLU B 1 50 ? -25.528 3.787 23.959 1.00 53.19 48 GLU B C 1
ATOM 796 O O . GLU B 1 50 ? -25.708 2.686 24.493 1.00 57.84 48 GLU B O 1
ATOM 802 N N . ALA B 1 51 ? -26.362 4.308 23.066 1.00 48.30 49 ALA B N 1
ATOM 803 C CA . ALA B 1 51 ? -27.579 3.615 22.655 1.00 50.14 49 ALA B CA 1
ATOM 804 C C . ALA B 1 51 ? -27.328 2.465 21.669 1.00 55.84 49 ALA B C 1
ATOM 805 O O . ALA B 1 51 ? -28.218 1.643 21.426 1.00 59.50 49 ALA B O 1
ATOM 807 N N . LEU B 1 52 ? -26.131 2.407 21.089 1.00 52.02 50 LEU B N 1
ATOM 808 C CA . LEU B 1 52 ? -25.785 1.290 20.207 1.00 56.09 50 LEU B CA 1
ATOM 809 C C . LEU B 1 52 ? -25.594 -0.007 21.000 1.00 58.94 50 LEU B C 1
ATOM 810 O O . LEU B 1 52 ? -25.887 -1.098 20.507 1.00 59.18 50 LEU B O 1
ATOM 815 N N . MET B 1 53 ? -25.089 0.122 22.223 1.00 51.30 51 MET B N 1
ATOM 816 C CA . MET B 1 53 ? -24.825 -1.035 23.063 1.00 57.01 51 MET B CA 1
ATOM 817 C C . MET B 1 53 ? -26.081 -1.507 23.786 1.00 56.25 51 MET B C 1
ATOM 818 O O . MET B 1 53 ? -26.410 -1.005 24.855 1.00 53.12 51 MET B O 1
ATOM 823 N N . ARG B 1 54 ? -26.768 -2.478 23.188 1.00 62.75 52 ARG B N 1
ATOM 824 C CA . ARG B 1 54 ? -27.965 -3.100 23.769 1.00 63.70 52 ARG B CA 1
ATOM 825 C C . ARG B 1 54 ? -27.620 -4.223 24.752 1.00 61.71 52 ARG B C 1
ATOM 826 O O . ARG B 1 54 ? -27.050 -5.242 24.352 1.00 61.60 52 ARG B O 1
ATOM 834 N N . PRO B 1 55 ? -27.970 -4.051 26.040 1.00 64.39 53 PRO B N 1
ATOM 835 C CA . PRO B 1 55 ? -27.751 -5.119 27.026 1.00 62.79 53 PRO B CA 1
ATOM 836 C C . PRO B 1 55 ? -28.439 -6.430 26.636 1.00 67.74 53 PRO B C 1
ATOM 837 O O . PRO B 1 55 ? -29.322 -6.436 25.775 1.00 67.17 53 PRO B O 1
ATOM 841 N N . ILE B 1 56 ? -28.023 -7.529 27.263 1.00 69.92 54 ILE B N 1
ATOM 842 C CA . ILE B 1 56 ? -28.618 -8.839 27.014 1.00 71.83 54 ILE B CA 1
ATOM 843 C C . ILE B 1 56 ? -29.240 -9.423 28.283 1.00 71.39 54 ILE B C 1
ATOM 844 O O . ILE B 1 56 ? -30.371 -9.915 28.262 1.00 74.19 54 ILE B O 1
ATOM 849 N N . MET C 1 3 ? -13.529 9.440 26.630 1.00 68.83 1 MET D N 1
ATOM 850 C CA . MET C 1 3 ? -14.649 9.543 25.695 1.00 61.25 1 MET D CA 1
ATOM 851 C C . MET C 1 3 ? -15.537 10.758 25.963 1.00 57.55 1 MET D C 1
ATOM 852 O O . MET C 1 3 ? -16.480 10.695 26.757 1.00 57.03 1 MET D O 1
ATOM 857 N N . PRO C 1 4 ? -15.240 11.870 25.281 1.00 55.55 2 PRO D N 1
ATOM 858 C CA . PRO C 1 4 ? -15.979 13.139 25.372 1.00 57.29 2 PRO D CA 1
ATOM 859 C C . PRO C 1 4 ? -17.357 13.086 24.690 1.00 53.56 2 PRO D C 1
ATOM 860 O O . PRO C 1 4 ? -17.696 12.086 24.061 1.00 52.65 2 PRO D O 1
ATOM 864 N N . PRO C 1 5 ? -18.157 14.156 24.830 1.00 55.31 3 PRO D N 1
ATOM 865 C CA . PRO C 1 5 ? -19.479 14.164 24.192 1.00 51.96 3 PRO D CA 1
ATOM 866 C C . PRO C 1 5 ? -19.382 13.973 22.676 1.00 49.68 3 PRO D C 1
ATOM 867 O O . PRO C 1 5 ? -20.271 13.361 22.087 1.00 47.68 3 PRO D O 1
ATOM 871 N N . ARG C 1 6 ? -18.318 14.506 22.075 1.00 48.75 4 ARG D N 1
ATOM 872 C CA . ARG C 1 6 ? -17.996 14.321 20.664 1.00 47.31 4 ARG D CA 1
ATOM 873 C C . ARG C 1 6 ? -16.630 13.628 20.594 1.00 46.43 4 ARG D C 1
ATOM 874 O O . ARG C 1 6 ? -15.625 14.200 20.987 1.00 48.62 4 ARG D O 1
ATOM 882 N N . ALA C 1 7 ? -16.577 12.402 20.094 1.00 47.54 5 ALA D N 1
ATOM 883 C CA . ALA C 1 7 ? -15.333 11.625 20.156 1.00 42.53 5 ALA D CA 1
ATOM 884 C C . ALA C 1 7 ? -14.766 11.274 18.785 1.00 39.35 5 ALA D C 1
ATOM 885 O O . ALA C 1 7 ? -15.507 11.125 17.814 1.00 41.11 5 ALA D O 1
ATOM 887 N N . SER C 1 8 ? -13.447 11.135 18.702 1.00 42.89 6 SER D N 1
ATOM 888 C CA . SER C 1 8 ? -12.825 10.721 17.446 1.00 42.81 6 SER D CA 1
ATOM 889 C C . SER C 1 8 ? -13.303 9.336 17.047 1.00 42.16 6 SER D C 1
ATOM 890 O O . SER C 1 8 ? -13.812 8.581 17.875 1.00 41.01 6 SER D O 1
ATOM 893 N N . ILE C 1 9 ? -13.141 9.011 15.768 1.00 45.88 7 ILE D N 1
ATOM 894 C CA . ILE C 1 9 ? -13.430 7.673 15.276 1.00 44.59 7 ILE D CA 1
ATOM 895 C C . ILE C 1 9 ? -12.569 6.669 16.041 1.00 44.23 7 ILE D C 1
ATOM 896 O O . ILE C 1 9 ? -13.067 5.651 16.518 1.00 42.97 7 ILE D O 1
ATOM 901 N N . GLN C 1 10 ? -11.291 6.989 16.209 1.00 43.81 8 GLN D N 1
ATOM 902 C CA . GLN C 1 10 ? -10.411 6.121 16.969 1.00 45.87 8 GLN D CA 1
ATOM 903 C C . GLN C 1 10 ? -10.890 5.916 18.401 1.00 48.64 8 GLN D C 1
ATOM 904 O O . GLN C 1 10 ? -10.886 4.787 18.890 1.00 46.36 8 GLN D O 1
ATOM 910 N N . GLN C 1 11 ? -11.290 6.992 19.081 1.00 46.39 9 GLN D N 1
ATOM 911 C CA . GLN C 1 11 ? -11.743 6.853 20.468 1.00 46.08 9 GLN D CA 1
ATOM 912 C C . GLN C 1 11 ? -12.987 5.986 20.550 1.00 44.03 9 GLN D C 1
ATOM 913 O O . GLN C 1 11 ? -13.169 5.241 21.505 1.00 43.85 9 GLN D O 1
ATOM 919 N N . THR C 1 12 ? -13.849 6.097 19.547 1.00 40.78 10 THR D N 1
ATOM 920 C CA . THR C 1 12 ? -15.059 5.295 19.503 1.00 43.07 10 THR D CA 1
ATOM 921 C C . THR C 1 12 ? -14.719 3.817 19.276 1.00 50.16 10 THR D C 1
ATOM 922 O O . THR C 1 12 ? -15.323 2.936 19.891 1.00 48.65 10 THR D O 1
ATOM 926 N N . ALA C 1 13 ? -13.750 3.559 18.395 1.00 45.77 11 ALA D N 1
ATOM 927 C CA . ALA C 1 13 ? -13.312 2.205 18.096 1.00 46.21 11 ALA D CA 1
ATOM 928 C C . ALA C 1 13 ? -12.676 1.556 19.324 1.00 48.18 11 ALA D C 1
ATOM 929 O O . ALA C 1 13 ? -13.073 0.464 19.726 1.00 47.23 11 ALA D O 1
ATOM 931 N N . ASP C 1 14 ? -11.695 2.235 19.918 1.00 48.70 12 ASP D N 1
ATOM 932 C CA . ASP C 1 14 ? -11.105 1.801 21.187 1.00 46.46 12 ASP D CA 1
ATOM 933 C C . ASP C 1 14 ? -12.172 1.550 22.239 1.00 47.38 12 ASP D C 1
ATOM 934 O O . ASP C 1 14 ? -12.139 0.547 22.951 1.00 50.51 12 ASP D O 1
ATOM 939 N N . TYR C 1 15 ? -13.120 2.470 22.357 1.00 46.37 13 TYR D N 1
ATOM 940 C CA . TYR C 1 15 ? -14.130 2.307 23.382 1.00 46.62 13 TYR D CA 1
ATOM 941 C C . TYR C 1 15 ? -14.942 1.034 23.190 1.00 53.02 13 TYR D C 1
ATOM 942 O O . TYR C 1 15 ? -15.174 0.294 24.142 1.00 55.39 13 TYR D O 1
ATOM 951 N N . LEU C 1 16 ? -15.381 0.783 21.961 1.00 49.87 14 LEU D N 1
ATOM 952 C CA . LEU C 1 16 ? -16.261 -0.347 21.687 1.00 47.77 14 LEU D CA 1
ATOM 953 C C . LEU C 1 16 ? -15.498 -1.649 21.424 1.00 48.69 14 LEU D C 1
ATOM 954 O O . LEU C 1 16 ? -16.101 -2.698 21.247 1.00 47.76 14 LEU D O 1
ATOM 959 N N . GLY C 1 17 ? -14.175 -1.572 21.362 1.00 50.63 15 GLY D N 1
ATOM 960 C CA . GLY C 1 17 ? -13.372 -2.721 20.992 1.00 45.70 15 GLY D CA 1
ATOM 961 C C . GLY C 1 17 ? -13.643 -3.209 19.586 1.00 51.09 15 GLY D C 1
ATOM 962 O O . GLY C 1 17 ? -13.744 -4.415 19.348 1.00 54.09 15 GLY D O 1
ATOM 963 N N . VAL C 1 18 ? -13.774 -2.273 18.652 1.00 51.49 16 VAL D N 1
ATOM 964 C CA . VAL C 1 18 ? -13.911 -2.609 17.242 1.00 46.51 16 VAL D CA 1
ATOM 965 C C . VAL C 1 18 ? -12.892 -1.824 16.438 1.00 48.21 16 VAL D C 1
ATOM 966 O O . VAL C 1 18 ? -12.125 -1.024 16.986 1.00 49.36 16 VAL D O 1
ATOM 970 N N . SER C 1 19 ? -12.866 -2.067 15.138 1.00 46.86 17 SER D N 1
ATOM 971 C CA . SER C 1 19 ? -11.905 -1.396 14.288 1.00 51.18 17 SER D CA 1
ATOM 972 C C . SER C 1 19 ? -12.497 -0.079 13.823 1.00 50.93 17 SER D C 1
ATOM 973 O O . SER C 1 19 ? -13.717 0.106 13.840 1.00 46.52 17 SER D O 1
ATOM 976 N N . THR C 1 20 ? -11.630 0.832 13.399 1.00 51.33 18 THR D N 1
ATOM 977 C CA . THR C 1 20 ? -12.081 2.123 12.910 1.00 52.54 18 THR D CA 1
ATOM 978 C C . THR C 1 20 ? -12.966 1.901 11.698 1.00 49.30 18 THR D C 1
ATOM 979 O O . THR C 1 20 ? -13.986 2.566 11.529 1.00 49.31 18 THR D O 1
ATOM 983 N N . LYS C 1 21 ? -12.583 0.941 10.865 1.00 53.11 19 LYS D N 1
ATOM 984 C CA . LYS C 1 21 ? -13.377 0.587 9.696 1.00 50.44 19 LYS D CA 1
ATOM 985 C C . LYS C 1 21 ? -14.796 0.202 10.090 1.00 49.98 19 LYS D C 1
ATOM 986 O O . LYS C 1 21 ? -15.759 0.574 9.417 1.00 54.02 19 LYS D O 1
ATOM 992 N N . THR C 1 22 ? -14.927 -0.558 11.172 1.00 50.50 20 THR D N 1
ATOM 993 C CA . THR C 1 22 ? -16.240 -0.984 11.637 1.00 45.81 20 THR D CA 1
ATOM 994 C C . THR C 1 22 ? -17.043 0.222 12.107 1.00 50.62 20 THR D C 1
ATOM 995 O O . THR C 1 22 ? -18.251 0.304 11.870 1.00 49.34 20 THR D O 1
ATOM 999 N N . VAL C 1 23 ? -16.367 1.155 12.779 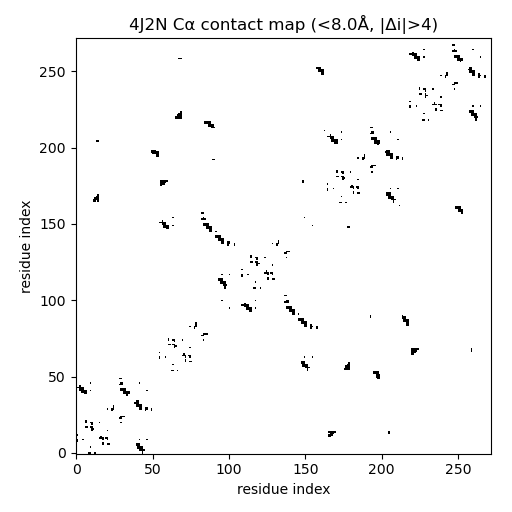1.00 52.43 21 VAL D N 1
ATOM 1000 C CA . VAL C 1 23 ? -16.996 2.400 13.222 1.00 48.26 21 VAL D CA 1
ATOM 1001 C C . VAL C 1 23 ? -17.507 3.209 12.023 1.00 47.69 21 VAL D C 1
ATOM 1002 O O . VAL C 1 23 ? -18.662 3.633 11.994 1.00 48.24 21 VAL D O 1
ATOM 1006 N N . ARG C 1 24 ? -16.645 3.404 11.033 1.00 47.90 22 ARG D N 1
ATOM 1007 C CA . ARG C 1 24 ? -17.041 4.040 9.777 1.00 48.88 22 ARG D CA 1
ATOM 1008 C C . ARG C 1 24 ? -18.256 3.384 9.102 1.00 48.54 22 ARG D C 1
ATOM 1009 O O . ARG C 1 24 ? -19.134 4.084 8.580 1.00 44.72 22 ARG D O 1
ATOM 1017 N N . ASN C 1 25 ? -18.313 2.054 9.113 1.00 45.00 23 ASN D N 1
ATOM 1018 C CA . ASN C 1 25 ? -19.486 1.352 8.583 1.00 49.96 23 ASN D CA 1
ATOM 1019 C C . ASN C 1 25 ? -20.761 1.647 9.366 1.00 50.77 23 ASN D C 1
ATOM 1020 O O . ASN C 1 25 ? -21.836 1.775 8.784 1.00 51.22 23 ASN D O 1
ATOM 1025 N N . TYR C 1 26 ? -20.648 1.731 10.689 1.00 51.07 24 TYR D N 1
ATOM 1026 C CA . TYR C 1 26 ? -21.817 1.986 11.526 1.00 51.08 24 TYR D CA 1
ATOM 1027 C C . TYR C 1 26 ? -22.349 3.403 11.302 1.00 48.15 24 TYR D C 1
ATOM 1028 O O . TYR C 1 26 ? -23.553 3.635 11.320 1.00 50.43 24 TYR D O 1
ATOM 1037 N N . ILE C 1 27 ? -21.449 4.352 11.099 1.00 47.58 25 ILE D N 1
ATOM 1038 C CA . ILE C 1 27 ? -21.864 5.707 10.740 1.00 49.90 25 ILE D CA 1
ATOM 1039 C C . ILE C 1 27 ? -22.591 5.735 9.386 1.00 53.19 25 ILE D C 1
ATOM 1040 O O . ILE C 1 27 ? -23.619 6.400 9.245 1.00 51.08 25 ILE D O 1
ATOM 1045 N N . ALA C 1 28 ? -22.059 4.997 8.409 1.00 53.60 26 ALA D N 1
ATOM 1046 C CA . ALA C 1 28 ? -22.661 4.896 7.074 1.00 52.74 26 ALA D CA 1
ATOM 1047 C C . ALA C 1 28 ? -24.019 4.201 7.119 1.00 57.00 26 ALA D C 1
ATOM 1048 O O . ALA C 1 28 ? -24.905 4.494 6.317 1.00 59.58 26 ALA D O 1
ATOM 1050 N N . ALA C 1 29 ? -24.180 3.279 8.062 1.00 53.61 27 ALA D N 1
ATOM 1051 C CA . ALA C 1 29 ? -25.421 2.525 8.171 1.00 52.40 27 ALA D CA 1
ATOM 1052 C C . ALA C 1 29 ? -26.467 3.265 8.999 1.00 54.16 27 ALA D C 1
ATOM 1053 O O . ALA C 1 29 ? -27.618 2.842 9.071 1.00 54.54 27 ALA D O 1
ATOM 1055 N N . GLY C 1 30 ? -26.066 4.372 9.618 1.00 57.36 28 GLY D N 1
ATOM 1056 C CA . GLY C 1 30 ? -26.955 5.121 10.497 1.00 56.47 28 GLY D CA 1
ATOM 1057 C C . GLY C 1 30 ? -27.073 4.586 11.919 1.00 53.05 28 GLY D C 1
ATOM 1058 O O . GLY C 1 30 ? -27.947 5.012 12.683 1.00 52.20 28 GLY D O 1
ATOM 1059 N N . LYS C 1 31 ? -26.198 3.653 12.286 1.00 51.57 29 LYS D N 1
ATOM 1060 C CA . LYS C 1 31 ? -26.200 3.097 13.643 1.00 50.05 29 LYS D CA 1
ATOM 1061 C C . LYS C 1 31 ? -25.489 3.983 14.676 1.00 47.09 29 LYS D C 1
ATOM 1062 O O . LYS C 1 31 ? -25.802 3.941 15.862 1.00 50.83 29 LYS D O 1
ATOM 1068 N N . LEU C 1 32 ? -24.517 4.762 14.219 1.00 47.62 30 LEU D N 1
ATOM 1069 C CA . LEU C 1 32 ? -23.893 5.788 15.040 1.00 48.99 30 LEU D CA 1
ATOM 1070 C C . LEU C 1 32 ? -24.116 7.149 14.369 1.00 53.76 30 LEU D C 1
ATOM 1071 O O . LEU C 1 32 ? -24.149 7.231 13.137 1.00 51.99 30 LEU D O 1
ATOM 1076 N N . LYS C 1 33 ? -24.270 8.206 15.170 1.00 49.05 31 LYS D N 1
ATOM 1077 C CA . LYS C 1 33 ? -24.435 9.553 14.635 1.00 48.71 31 LYS D CA 1
ATOM 1078 C C . LYS C 1 33 ? -23.095 10.271 14.676 1.00 48.77 31 LYS D C 1
ATOM 1079 O O . LYS C 1 33 ? -22.397 10.236 15.691 1.00 48.54 31 LYS D O 1
ATOM 1085 N N . ALA C 1 34 ? -22.722 10.910 13.575 1.00 46.47 32 ALA D N 1
ATOM 1086 C CA . ALA C 1 34 ? -21.463 11.641 13.541 1.00 43.45 32 ALA D CA 1
ATOM 1087 C C . ALA C 1 34 ? -21.648 13.036 12.972 1.00 47.98 32 ALA D C 1
ATOM 1088 O O . ALA C 1 34 ? -22.655 13.330 12.324 1.00 47.17 32 ALA D O 1
ATOM 1090 N N . VAL C 1 35 ? -20.668 13.895 13.235 1.00 46.19 33 VAL D N 1
ATOM 1091 C CA . VAL C 1 35 ? -20.650 15.244 12.708 1.00 45.43 33 VAL D CA 1
ATOM 1092 C C . VAL C 1 35 ? -19.255 15.555 12.180 1.00 46.54 33 VAL D C 1
ATOM 1093 O O . VAL C 1 35 ? -18.274 14.928 12.589 1.00 46.17 33 VAL D O 1
ATOM 1097 N N . ARG C 1 36 ? -19.180 16.507 11.252 1.00 47.31 34 ARG D N 1
ATOM 1098 C CA . ARG C 1 36 ? -17.916 17.066 10.807 1.00 44.02 34 ARG D CA 1
ATOM 1099 C C . ARG C 1 36 ? -17.805 18.464 11.400 1.00 43.28 34 ARG D C 1
ATOM 1100 O O . ARG C 1 36 ? -18.812 19.141 11.578 1.00 45.70 34 ARG D O 1
ATOM 1108 N N . LEU C 1 37 ? -16.589 18.902 11.698 1.00 35.48 35 LEU D N 1
ATOM 1109 C CA . LEU C 1 37 ? -16.388 20.234 12.254 1.00 44.51 35 LEU D CA 1
ATOM 1110 C C . LEU C 1 37 ? -15.958 21.289 11.201 1.00 46.02 35 LEU D C 1
ATOM 1111 O O . LEU C 1 37 ? -14.939 21.129 10.529 1.00 43.53 35 LEU D O 1
ATOM 1116 N N . GLY C 1 38 ? -16.728 22.370 11.072 1.00 42.93 36 GLY D N 1
ATOM 1117 C CA . GLY C 1 38 ? -16.372 23.441 10.161 1.00 44.56 36 GLY D CA 1
ATOM 1118 C C . GLY C 1 38 ? -16.741 23.168 8.705 1.00 49.07 36 GLY D C 1
ATOM 1119 O O . GLY C 1 38 ? -17.151 22.062 8.347 1.00 45.47 36 GLY D O 1
ATOM 1120 N N . PRO C 1 39 ? -16.607 24.190 7.852 1.00 42.90 37 PRO D N 1
ATOM 1121 C CA . PRO C 1 39 ? -16.970 24.066 6.439 1.00 49.73 37 PRO D CA 1
ATOM 1122 C C . PRO C 1 39 ? -15.983 23.219 5.660 1.00 43.44 37 PRO D C 1
ATOM 1123 O O . PRO C 1 39 ? -14.797 23.208 5.980 1.00 48.25 37 PRO D O 1
ATOM 1127 N N . ARG C 1 40 ? -16.479 22.532 4.637 1.00 45.28 38 ARG D N 1
ATOM 1128 C CA . ARG C 1 40 ? -15.629 21.833 3.670 1.00 46.00 38 ARG D CA 1
ATOM 1129 C C . ARG C 1 40 ? -15.044 22.828 2.680 1.00 46.63 38 ARG D C 1
ATOM 1130 O O . ARG C 1 40 ? -15.650 23.866 2.392 1.00 41.58 38 ARG D O 1
ATOM 1138 N N . LEU C 1 41 ? -13.862 22.523 2.168 1.00 43.31 39 LEU D N 1
ATOM 1139 C CA . LEU C 1 41 ? -13.333 23.281 1.054 1.00 42.92 39 LEU D CA 1
ATOM 1140 C C . LEU C 1 41 ? -13.878 22.635 -0.215 1.00 44.69 39 LEU D C 1
ATOM 1141 O O . LEU C 1 41 ? -13.466 21.535 -0.588 1.00 45.18 39 LEU D O 1
ATOM 1146 N N . ILE C 1 42 ? -14.836 23.296 -0.852 1.00 41.48 40 ILE D N 1
ATOM 1147 C CA . ILE C 1 42 ? -15.547 22.701 -1.978 1.00 39.88 40 ILE D CA 1
ATOM 1148 C C . ILE C 1 42 ? -15.107 23.241 -3.329 1.00 43.52 40 ILE D C 1
ATOM 1149 O O . ILE C 1 42 ? -14.849 24.436 -3.477 1.00 43.42 40 ILE D O 1
ATOM 1154 N N . ARG C 1 43 ? -15.044 22.340 -4.308 1.00 43.85 41 ARG D N 1
ATOM 1155 C CA . ARG C 1 43 ? -14.708 22.654 -5.693 1.00 41.43 41 ARG D CA 1
ATOM 1156 C C . ARG C 1 43 ? -15.682 21.938 -6.627 1.00 45.81 41 ARG D C 1
ATOM 1157 O O . ARG C 1 43 ? -16.032 20.766 -6.413 1.00 46.25 41 ARG D O 1
ATOM 1165 N N . VAL C 1 44 ? -16.115 22.654 -7.657 1.00 38.53 42 VAL D N 1
ATOM 1166 C CA . VAL C 1 44 ? -17.008 22.111 -8.665 1.00 44.91 42 VAL D CA 1
ATOM 1167 C C . VAL C 1 44 ? -16.146 21.685 -9.847 1.00 44.82 42 VAL D C 1
ATOM 1168 O O . VAL C 1 44 ? -15.168 22.364 -10.187 1.00 43.86 42 VAL D O 1
ATOM 1172 N N . GLU C 1 45 ? -16.491 20.562 -10.463 1.00 40.67 43 GLU D N 1
ATOM 1173 C CA . GLU C 1 45 ? -15.715 20.066 -11.599 1.00 43.70 43 GLU D CA 1
ATOM 1174 C C . GLU C 1 45 ? -16.086 20.837 -12.849 1.00 38.21 43 GLU D C 1
ATOM 1175 O O . GLU C 1 45 ? -17.233 20.815 -13.283 1.00 41.59 43 GLU D O 1
ATOM 1181 N N . ARG C 1 46 ? -15.109 21.538 -13.412 1.00 41.51 44 ARG D N 1
ATOM 1182 C CA . ARG C 1 46 ? -15.346 22.409 -14.569 1.00 46.91 44 ARG D CA 1
ATOM 1183 C C . ARG C 1 46 ? -16.125 21.722 -15.683 1.00 46.37 44 ARG D C 1
ATOM 1184 O O . ARG C 1 46 ? -17.025 22.314 -16.286 1.00 44.43 44 ARG D O 1
ATOM 1192 N N . ASP C 1 47 ? -15.795 20.466 -15.956 1.00 44.69 45 ASP D N 1
ATOM 1193 C CA . ASP C 1 47 ? -16.380 19.823 -17.128 1.00 47.14 45 ASP D CA 1
ATOM 1194 C C . ASP C 1 47 ? -17.870 19.597 -16.929 1.00 44.76 45 ASP D C 1
ATOM 1195 O O . ASP C 1 47 ? -18.620 19.550 -17.899 1.00 43.06 45 ASP D O 1
ATOM 1200 N N . SER C 1 48 ? -18.302 19.475 -15.674 1.00 43.45 46 SER D N 1
ATOM 1201 C CA . SER C 1 48 ? -19.719 19.229 -15.398 1.00 44.48 46 SER D CA 1
ATOM 1202 C C . SER C 1 48 ? -20.522 20.522 -15.516 1.00 43.12 46 SER D C 1
ATOM 1203 O O . SER C 1 48 ? -21.727 20.490 -15.785 1.00 39.90 46 SER D O 1
ATOM 1206 N N . VAL C 1 49 ? -19.858 21.659 -15.326 1.00 36.66 47 VAL D N 1
ATOM 1207 C CA . VAL C 1 49 ? -20.523 22.938 -15.596 1.00 44.36 47 VAL D CA 1
ATOM 1208 C C . VAL C 1 49 ? -20.782 23.039 -17.092 1.00 44.67 47 VAL D C 1
ATOM 1209 O O . VAL C 1 49 ? -21.911 23.261 -17.526 1.00 46.99 47 VAL D O 1
ATOM 1213 N N . GLU C 1 50 ? -19.739 22.831 -17.890 1.00 45.90 48 GLU D N 1
ATOM 1214 C CA . GLU C 1 50 ? -19.920 22.755 -19.338 1.00 42.32 48 GLU D CA 1
ATOM 1215 C C . GLU C 1 50 ? -21.061 21.817 -19.749 1.00 46.54 48 GLU D C 1
ATOM 1216 O O . GLU C 1 50 ? -21.848 22.141 -20.634 1.00 47.83 48 GLU D O 1
ATOM 1222 N N . ALA C 1 51 ? -21.155 20.655 -19.111 1.00 42.98 49 ALA D N 1
ATOM 1223 C CA . ALA C 1 51 ? -22.214 19.700 -19.446 1.00 44.92 49 ALA D CA 1
ATOM 1224 C C . ALA C 1 51 ? -23.620 20.162 -19.029 1.00 47.55 49 ALA D C 1
ATOM 1225 O O . ALA C 1 51 ? -24.608 19.815 -19.674 1.00 52.72 49 ALA D O 1
ATOM 1227 N N . LEU C 1 52 ? -23.712 20.938 -17.954 1.00 48.61 50 LEU D N 1
ATOM 1228 C CA . LEU C 1 52 ? -24.997 21.463 -17.490 1.00 50.14 50 LEU D CA 1
ATOM 1229 C C . LEU C 1 52 ? -25.691 22.361 -18.534 1.00 53.67 50 LEU D C 1
ATOM 1230 O O . LEU C 1 52 ? -26.912 22.320 -18.692 1.00 55.54 50 LEU D O 1
ATOM 1235 N N . MET C 1 53 ? -24.904 23.168 -19.236 1.00 49.22 51 MET D N 1
ATOM 1236 C CA . MET C 1 53 ? -25.433 24.133 -20.203 1.00 56.71 51 MET D CA 1
ATOM 1237 C C . MET C 1 53 ? -25.834 23.493 -21.535 1.00 60.59 51 MET D C 1
ATOM 1238 O O . MET C 1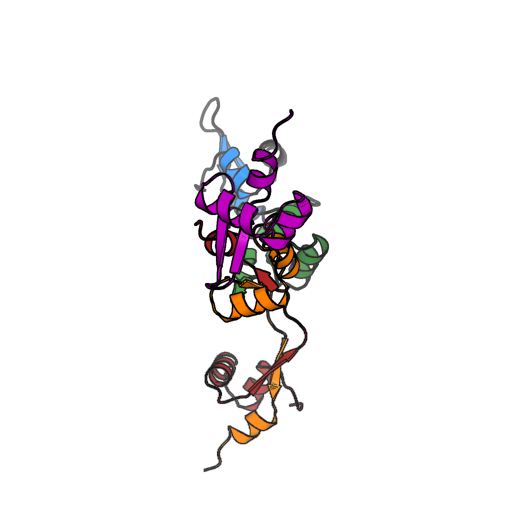 53 ? -25.007 23.346 -22.432 1.00 60.28 51 MET D O 1
ATOM 1243 N N . ARG C 1 54 ? -27.109 23.135 -21.659 1.00 58.86 52 ARG D N 1
ATOM 1244 C CA . ARG C 1 54 ? -27.624 22.515 -22.875 1.00 66.53 52 ARG D CA 1
ATOM 1245 C C . ARG C 1 54 ? -28.237 23.543 -23.842 1.00 66.53 52 ARG D C 1
ATOM 1246 O O . ARG C 1 54 ? -29.207 24.218 -23.493 1.00 65.24 52 ARG D O 1
ATOM 1254 N N . PRO C 1 55 ? -27.675 23.657 -25.066 1.00 69.48 53 PRO D N 1
ATOM 1255 C CA . PRO C 1 55 ? -28.093 24.659 -26.062 1.00 70.03 53 PRO D CA 1
ATOM 1256 C C . PRO C 1 55 ? -29.545 24.522 -26.529 1.00 73.91 53 PRO D C 1
ATOM 1257 O O . PRO C 1 55 ? -30.086 23.417 -26.552 1.00 71.79 53 PRO D O 1
ATOM 1261 N N . ILE C 1 56 ? -30.162 25.644 -26.903 1.00 76.17 54 ILE D N 1
ATOM 1262 C CA . ILE C 1 56 ? -31.543 25.638 -27.375 1.00 78.18 54 ILE D CA 1
ATOM 1263 C C . ILE C 1 56 ? -31.611 25.795 -28.896 1.00 78.47 54 ILE D C 1
ATOM 1264 O O . ILE C 1 56 ? -32.219 24.973 -29.594 1.00 82.48 54 ILE D O 1
ATOM 1269 N N . ALA D 1 1 ? -7.913 15.349 -15.265 1.00 76.29 -1 ALA C N 1
ATOM 1270 C CA . ALA D 1 1 ? -6.630 15.408 -14.573 1.00 76.63 -1 ALA C CA 1
ATOM 1271 C C . ALA D 1 1 ? -5.466 15.387 -15.572 1.00 78.22 -1 ALA C C 1
ATOM 1272 O O . ALA D 1 1 ? -4.637 14.471 -15.551 1.00 74.86 -1 ALA C O 1
ATOM 1274 N N . MET D 1 2 ? -5.412 16.401 -16.441 1.00 81.82 0 MET C N 1
ATOM 1275 C CA . MET D 1 2 ? -4.352 16.519 -17.457 1.00 75.73 0 MET C CA 1
ATOM 1276 C C . MET D 1 2 ? -3.080 17.218 -16.958 1.00 71.62 0 MET C C 1
ATOM 1277 O O . MET D 1 2 ? -2.376 17.877 -17.733 1.00 70.50 0 MET C O 1
ATOM 1282 N N . MET D 1 3 ? -2.805 17.078 -15.663 1.00 68.08 1 MET C N 1
ATOM 1283 C CA . MET D 1 3 ? -1.559 17.534 -15.061 1.00 60.29 1 MET C CA 1
ATOM 1284 C C . MET D 1 3 ? -0.432 16.568 -15.386 1.00 54.37 1 MET C C 1
ATOM 1285 O O . MET D 1 3 ? -0.682 15.437 -15.788 1.00 54.68 1 MET C O 1
ATOM 1290 N N . PRO D 1 4 ? 0.816 17.010 -15.192 1.00 47.95 2 PRO C N 1
ATOM 1291 C CA . PRO D 1 4 ? 1.983 16.134 -15.313 1.00 51.42 2 PRO C CA 1
ATOM 1292 C C . PRO D 1 4 ? 2.151 15.271 -14.047 1.00 54.76 2 PRO C C 1
ATOM 1293 O O . PRO D 1 4 ? 1.702 15.672 -12.979 1.00 52.69 2 PRO C O 1
ATOM 1297 N N . PRO D 1 5 ? 2.777 14.088 -14.172 1.00 55.75 3 PRO C N 1
ATOM 1298 C CA . PRO D 1 5 ? 2.834 13.130 -13.056 1.00 53.31 3 PRO C CA 1
ATOM 1299 C C . PRO D 1 5 ? 3.399 13.766 -11.789 1.00 53.00 3 PRO C C 1
ATOM 1300 O O . PRO D 1 5 ? 2.879 13.535 -10.701 1.00 50.47 3 PRO C O 1
ATOM 1304 N N . ARG D 1 6 ? 4.463 14.548 -11.947 1.00 51.96 4 ARG C N 1
ATOM 1305 C CA . ARG D 1 6 ? 5.026 15.358 -10.876 1.00 47.62 4 ARG C CA 1
ATOM 1306 C C . ARG D 1 6 ? 4.806 16.828 -11.226 1.00 50.27 4 ARG C C 1
ATOM 1307 O O . ARG D 1 6 ? 5.468 17.363 -12.114 1.00 47.23 4 ARG C O 1
ATOM 1315 N N . ALA D 1 7 ? 3.876 17.467 -10.516 1.00 48.64 5 ALA C N 1
ATOM 1316 C CA . ALA D 1 7 ? 3.404 18.809 -10.848 1.00 47.33 5 ALA C CA 1
ATOM 1317 C C . ALA D 1 7 ? 4.052 19.857 -9.959 1.00 47.82 5 ALA C C 1
ATOM 1318 O O . ALA D 1 7 ? 4.461 19.552 -8.850 1.00 45.69 5 ALA C O 1
ATOM 1320 N N . SER D 1 8 ? 4.144 21.094 -10.438 1.00 49.19 6 SER C N 1
ATOM 1321 C CA . SER D 1 8 ? 4.704 22.157 -9.620 1.00 44.35 6 SER C CA 1
ATOM 1322 C C . SER D 1 8 ? 3.677 22.537 -8.563 1.00 44.48 6 SER C C 1
ATOM 1323 O O . SER D 1 8 ? 2.501 22.154 -8.645 1.00 42.71 6 SER C O 1
ATOM 1326 N N . ILE D 1 9 ? 4.115 23.282 -7.559 1.00 45.79 7 ILE C N 1
ATOM 1327 C CA . ILE D 1 9 ? 3.173 23.815 -6.577 1.00 46.82 7 ILE C CA 1
ATOM 1328 C C . ILE D 1 9 ? 2.190 24.761 -7.269 1.00 41.98 7 ILE C C 1
ATOM 1329 O O . ILE D 1 9 ? 0.986 24.714 -7.005 1.00 43.27 7 ILE C O 1
ATOM 1334 N N . GLN D 1 10 ? 2.697 25.574 -8.195 1.00 40.87 8 GLN C N 1
ATOM 1335 C CA . GLN D 1 10 ? 1.835 26.457 -8.990 1.00 44.85 8 GLN C CA 1
ATOM 1336 C C . GLN D 1 10 ? 0.793 25.681 -9.812 1.00 44.74 8 GLN C C 1
ATOM 1337 O O . GLN D 1 10 ? -0.393 26.016 -9.798 1.00 43.06 8 GLN C O 1
ATOM 1343 N N . GLN D 1 11 ? 1.221 24.635 -10.514 1.00 43.74 9 GLN C N 1
ATOM 1344 C CA . GLN D 1 11 ? 0.282 23.870 -11.338 1.00 45.43 9 GLN C CA 1
ATOM 1345 C C . GLN D 1 11 ? -0.774 23.139 -10.497 1.00 43.69 9 GLN C C 1
ATOM 1346 O O . GLN D 1 11 ? -1.948 23.051 -10.887 1.00 42.46 9 GLN C O 1
ATOM 1352 N N . THR D 1 12 ? -0.353 22.591 -9.359 1.00 42.05 10 THR C N 1
ATOM 1353 C CA . THR D 1 12 ? -1.296 21.968 -8.431 1.00 45.76 10 THR C CA 1
ATOM 1354 C C . THR D 1 12 ? -2.310 23.007 -7.961 1.00 44.96 10 THR C C 1
ATOM 1355 O O . THR D 1 12 ? -3.524 22.809 -8.065 1.00 47.50 10 THR C O 1
ATOM 1359 N N . ALA D 1 13 ? -1.798 24.118 -7.447 1.00 37.56 11 ALA C N 1
ATOM 1360 C CA . ALA D 1 13 ? -2.648 25.223 -7.029 1.00 44.96 11 ALA C CA 1
ATOM 1361 C C . ALA D 1 13 ? -3.593 25.677 -8.143 1.00 44.94 11 ALA C C 1
ATOM 1362 O O . ALA D 1 13 ? -4.801 25.804 -7.924 1.00 43.33 11 ALA C O 1
ATOM 1364 N N . ASP D 1 14 ? -3.049 25.927 -9.334 1.00 44.33 12 ASP C N 1
ATOM 1365 C CA . ASP D 1 14 ? -3.884 26.339 -10.464 1.00 43.23 12 ASP C CA 1
ATOM 1366 C C . ASP D 1 14 ? -4.957 25.304 -10.769 1.00 45.38 12 ASP C C 1
ATOM 1367 O O . ASP D 1 14 ? -6.116 25.659 -10.985 1.00 44.55 12 ASP C O 1
ATOM 1372 N N . TYR D 1 15 ? -4.575 24.026 -10.779 1.00 42.24 13 TYR C N 1
ATOM 1373 C CA . TYR D 1 15 ? -5.532 22.965 -11.064 1.00 44.40 13 TYR C CA 1
ATOM 1374 C C . TYR D 1 15 ? -6.608 22.894 -9.994 1.00 46.84 13 TYR C C 1
ATOM 1375 O O . TYR D 1 15 ? -7.785 22.679 -10.300 1.00 47.90 13 TYR C O 1
ATOM 1384 N N . LEU D 1 16 ? -6.195 23.041 -8.737 1.00 45.97 14 LEU C N 1
ATOM 1385 C CA . LEU D 1 16 ? -7.119 22.933 -7.611 1.00 43.75 14 LEU C CA 1
ATOM 1386 C C . LEU D 1 16 ? -7.921 24.218 -7.406 1.00 47.56 14 LEU C C 1
ATOM 1387 O O . LEU D 1 16 ? -8.983 24.203 -6.783 1.00 49.06 14 LEU C O 1
ATOM 1392 N N . GLY D 1 17 ? -7.419 25.330 -7.942 1.00 46.48 15 GLY C N 1
ATOM 1393 C CA . GLY D 1 17 ? -8.082 26.610 -7.776 1.00 45.16 15 GLY C CA 1
ATOM 1394 C C . GLY D 1 17 ? -7.966 27.066 -6.336 1.00 47.51 15 GLY C C 1
ATOM 1395 O O . GLY D 1 17 ? -8.949 27.474 -5.720 1.00 48.92 15 GLY C O 1
ATOM 1396 N N . VAL D 1 18 ? -6.759 26.962 -5.791 1.00 42.96 16 VAL C N 1
ATOM 1397 C CA . VAL D 1 18 ? -6.474 27.387 -4.437 1.00 43.40 16 VAL C CA 1
ATOM 1398 C C . VAL D 1 18 ? -5.136 28.086 -4.512 1.00 49.17 16 VAL C C 1
ATOM 1399 O O . VAL D 1 18 ? -4.465 28.029 -5.541 1.00 46.46 16 VAL C O 1
ATOM 1403 N N . SER D 1 19 ? -4.741 28.745 -3.430 1.00 50.46 17 SER C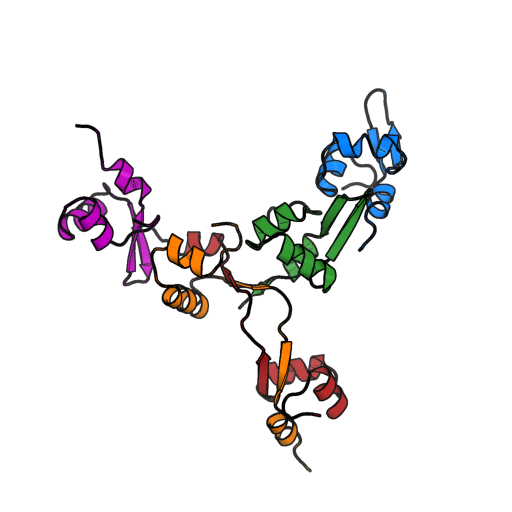 N 1
ATOM 1404 C CA . SER D 1 19 ? -3.499 29.499 -3.432 1.00 46.31 17 SER C CA 1
ATOM 1405 C C . SER D 1 19 ? -2.352 28.522 -3.348 1.00 47.62 17 SER C C 1
ATOM 1406 O O . SER D 1 19 ? -2.529 27.386 -2.906 1.00 43.47 17 SER C O 1
ATOM 1409 N N . THR D 1 20 ? -1.169 28.960 -3.756 1.00 48.13 18 THR C N 1
ATOM 1410 C CA . THR D 1 20 ? 0.020 28.152 -3.532 1.00 48.39 18 THR C CA 1
ATOM 1411 C C . THR D 1 20 ? 0.210 27.853 -2.041 1.00 52.25 18 THR C C 1
ATOM 1412 O O . THR D 1 20 ? 0.529 26.723 -1.671 1.00 54.42 18 THR C O 1
ATOM 1416 N N . LYS D 1 21 ? 0.006 28.860 -1.190 1.00 54.84 19 LYS C N 1
ATOM 1417 C CA . LYS D 1 21 ? 0.128 28.684 0.254 1.00 51.54 19 LYS C CA 1
ATOM 1418 C C . LYS D 1 21 ? -0.721 27.520 0.723 1.00 49.78 19 LYS C C 1
ATOM 1419 O O . LYS D 1 21 ? -0.297 26.721 1.553 1.00 52.19 19 LYS C O 1
ATOM 1425 N N . THR D 1 22 ? -1.937 27.436 0.197 1.00 49.63 20 THR C N 1
ATOM 1426 C CA . THR D 1 22 ? -2.828 26.341 0.542 1.00 49.98 20 THR C CA 1
ATOM 1427 C C . THR D 1 22 ? -2.216 24.992 0.155 1.00 53.02 20 THR C C 1
ATOM 1428 O O . THR D 1 22 ? -2.237 24.043 0.937 1.00 50.81 20 THR C O 1
ATOM 1432 N N . VAL D 1 23 ? -1.668 24.906 -1.053 1.00 48.48 21 VAL C N 1
ATOM 1433 C CA . VAL D 1 23 ? -1.021 23.674 -1.494 1.00 51.06 21 VAL C CA 1
ATOM 1434 C C . VAL D 1 23 ? 0.168 23.346 -0.598 1.00 48.19 21 VAL C C 1
ATOM 1435 O O . VAL D 1 23 ? 0.402 22.190 -0.272 1.00 49.64 21 VAL C O 1
ATOM 1439 N N . ARG D 1 24 ? 0.918 24.367 -0.198 1.00 50.10 22 ARG C N 1
ATOM 1440 C CA . ARG D 1 24 ? 2.057 24.150 0.693 1.00 51.10 22 ARG C CA 1
ATOM 1441 C C . ARG D 1 24 ? 1.633 23.647 2.071 1.00 53.68 22 ARG C C 1
ATOM 1442 O O . ARG D 1 24 ? 2.316 22.799 2.656 1.00 58.65 22 ARG C O 1
ATOM 1450 N N . ASN D 1 25 ? 0.504 24.146 2.579 1.00 51.80 23 ASN C N 1
ATOM 1451 C CA . ASN D 1 25 ? -0.042 23.661 3.851 1.00 51.39 23 ASN C CA 1
ATOM 1452 C C . ASN D 1 25 ? -0.398 22.191 3.780 1.00 50.65 23 ASN C C 1
ATOM 1453 O O . ASN D 1 25 ? -0.077 21.419 4.684 1.00 54.38 23 ASN C O 1
ATOM 1458 N N . TYR D 1 26 ? -1.079 21.811 2.706 1.00 51.34 24 TYR C N 1
ATOM 1459 C CA . TYR D 1 26 ? -1.491 20.427 2.499 1.00 51.93 24 TYR C CA 1
ATOM 1460 C C . TYR D 1 26 ? -0.302 19.471 2.554 1.00 53.67 24 TYR C C 1
ATOM 1461 O O . TYR D 1 26 ? -0.366 18.406 3.176 1.00 54.43 24 TYR C O 1
ATOM 1470 N N . ILE D 1 27 ? 0.779 19.851 1.883 1.00 53.63 25 ILE C N 1
ATOM 1471 C CA . ILE D 1 27 ? 2.003 19.069 1.923 1.00 54.51 25 ILE C CA 1
ATOM 1472 C C . ILE D 1 27 ? 2.480 18.929 3.371 1.00 53.03 25 ILE C C 1
ATOM 1473 O O . ILE D 1 27 ? 2.692 17.810 3.857 1.00 54.43 25 ILE C O 1
ATOM 1478 N N . ALA D 1 28 ? 2.623 20.059 4.062 1.00 53.67 26 ALA C N 1
ATOM 1479 C CA . ALA D 1 28 ? 3.040 20.052 5.470 1.00 55.22 26 ALA C CA 1
ATOM 1480 C C . ALA D 1 28 ? 2.141 19.170 6.347 1.00 51.76 26 ALA C C 1
ATOM 1481 O O . ALA D 1 28 ? 2.625 18.445 7.214 1.00 51.05 26 ALA C O 1
ATOM 1483 N N . ALA D 1 29 ? 0.835 19.221 6.100 1.00 51.87 27 ALA C N 1
ATOM 1484 C CA . ALA D 1 29 ? -0.126 18.481 6.907 1.00 50.58 27 ALA C CA 1
ATOM 1485 C C . ALA D 1 29 ? -0.232 17.033 6.471 1.00 52.41 27 ALA C C 1
ATOM 1486 O O . ALA D 1 29 ? -0.951 16.246 7.084 1.00 55.54 27 ALA C O 1
ATOM 1488 N N . GLY D 1 30 ? 0.485 16.681 5.405 1.00 57.95 28 GLY C N 1
ATOM 1489 C CA . GLY D 1 30 ? 0.469 15.322 4.884 1.00 50.41 28 GLY C CA 1
ATOM 1490 C C . GLY D 1 30 ? -0.757 14.993 4.052 1.00 52.62 28 GLY C C 1
ATOM 1491 O O . GLY D 1 30 ? -0.986 13.829 3.717 1.00 52.40 28 GLY C O 1
ATOM 1492 N N . LYS D 1 31 ? -1.543 16.013 3.704 1.00 55.31 29 LYS C N 1
ATOM 1493 C CA . LYS D 1 31 ? -2.746 15.817 2.884 1.00 55.87 29 LYS C CA 1
ATOM 1494 C C . LYS D 1 31 ? -2.445 15.682 1.380 1.00 55.54 29 LYS C C 1
ATOM 1495 O O . LYS D 1 31 ? -3.281 15.189 0.611 1.00 49.01 29 LYS C O 1
ATOM 1501 N N . LEU D 1 32 ? -1.259 16.143 0.978 1.00 53.05 30 LEU C N 1
ATOM 1502 C CA . LEU D 1 32 ? -0.727 15.914 -0.364 1.00 52.90 30 LEU C CA 1
ATOM 1503 C C . LEU D 1 32 ? 0.669 15.341 -0.238 1.00 53.89 30 LEU C C 1
ATOM 1504 O O . LEU D 1 32 ? 1.393 15.657 0.712 1.00 58.04 30 LEU C O 1
ATOM 1509 N N . LYS D 1 33 ? 1.059 14.511 -1.197 1.00 49.86 31 LYS C N 1
ATOM 1510 C CA . LYS D 1 33 ? 2.400 13.942 -1.178 1.00 53.55 31 LYS C CA 1
ATOM 1511 C C . LYS D 1 33 ? 3.291 14.674 -2.157 1.00 49.92 31 LYS C C 1
ATOM 1512 O O . LYS D 1 33 ? 2.857 15.059 -3.242 1.00 54.26 31 LYS C O 1
ATOM 1518 N N . ALA D 1 34 ? 4.540 14.879 -1.767 1.00 51.41 32 ALA C N 1
ATOM 1519 C CA . ALA D 1 34 ? 5.455 15.671 -2.567 1.00 48.44 32 ALA C CA 1
ATOM 1520 C C . ALA D 1 34 ? 6.901 15.219 -2.399 1.00 55.37 32 ALA C C 1
ATOM 1521 O O . ALA D 1 34 ? 7.276 14.643 -1.372 1.00 57.10 32 ALA C O 1
ATOM 1523 N N . VAL D 1 35 ? 7.711 15.505 -3.415 1.00 53.34 33 VAL C N 1
ATOM 1524 C CA . VAL D 1 35 ? 9.115 15.121 -3.426 1.00 54.64 33 VAL C CA 1
ATOM 1525 C C . VAL D 1 35 ? 10.005 16.325 -3.712 1.00 51.59 33 VAL C C 1
ATOM 1526 O O . VAL D 1 35 ? 9.542 17.334 -4.242 1.00 54.46 33 VAL C O 1
ATOM 1530 N N . ARG D 1 36 ? 11.280 16.222 -3.355 1.00 56.26 34 ARG C N 1
ATOM 1531 C CA . ARG D 1 36 ? 12.263 17.217 -3.756 1.00 57.94 34 ARG C CA 1
ATOM 1532 C C . ARG D 1 36 ? 13.194 16.597 -4.782 1.00 61.33 34 ARG C C 1
ATOM 1533 O O . ARG D 1 36 ? 13.535 15.419 -4.692 1.00 61.87 34 ARG C O 1
ATOM 1541 N N . LEU D 1 37 ? 13.597 17.391 -5.763 1.00 61.53 35 LEU C N 1
ATOM 1542 C CA . LEU D 1 37 ? 14.574 16.954 -6.742 1.00 61.69 35 LEU C CA 1
ATOM 1543 C C . LEU D 1 37 ? 15.899 17.616 -6.414 1.00 65.84 35 LEU C C 1
ATOM 1544 O O . LEU D 1 37 ? 16.933 16.954 -6.345 1.00 70.15 35 LEU C O 1
ATOM 1549 N N . GLY D 1 38 ? 15.851 18.932 -6.212 1.00 71.93 36 GLY C N 1
ATOM 1550 C CA . GLY D 1 38 ? 17.037 19.723 -5.941 1.00 78.96 36 GLY C CA 1
ATOM 1551 C C . GLY D 1 38 ? 16.859 20.705 -4.795 1.00 82.68 36 GLY C C 1
ATOM 1552 O O . GLY D 1 38 ? 15.819 20.704 -4.126 1.00 78.79 36 GLY C O 1
ATOM 1553 N N . PRO D 1 39 ? 17.879 21.557 -4.575 1.00 89.97 37 PRO C N 1
ATOM 1554 C CA . PRO D 1 39 ? 17.996 22.526 -3.471 1.00 92.53 37 PRO C CA 1
ATOM 1555 C C . PRO D 1 39 ? 16.770 23.431 -3.290 1.00 92.44 37 PRO C C 1
ATOM 1556 O O . PRO D 1 39 ? 16.713 24.228 -2.345 1.00 95.98 37 PRO C O 1
ATOM 1560 N N . ARG D 1 40 ? 15.800 23.312 -4.187 1.00 87.85 38 ARG C N 1
ATOM 1561 C CA . ARG D 1 40 ? 14.553 24.035 -4.030 1.00 88.99 38 ARG C CA 1
ATOM 1562 C C . ARG D 1 40 ? 13.549 23.671 -5.117 1.00 81.79 38 ARG C C 1
ATOM 1563 O O . ARG D 1 40 ? 12.674 24.462 -5.459 1.00 81.16 38 ARG C O 1
ATOM 1571 N N . LEU D 1 41 ? 13.667 22.470 -5.661 1.00 74.54 39 LEU C N 1
ATOM 1572 C CA . LEU D 1 41 ? 12.735 22.051 -6.692 1.00 69.64 39 LEU C CA 1
ATOM 1573 C C . LEU D 1 41 ? 11.790 21.037 -6.084 1.00 62.63 39 LEU C C 1
ATOM 1574 O O . LEU D 1 41 ? 12.198 19.928 -5.750 1.00 61.14 39 LEU C O 1
ATOM 1579 N N . ILE D 1 42 ? 10.533 21.433 -5.925 1.00 57.43 40 ILE C N 1
ATOM 1580 C CA . ILE D 1 42 ? 9.534 20.586 -5.293 1.00 56.30 40 ILE C CA 1
ATOM 1581 C C . ILE D 1 42 ? 8.487 20.176 -6.314 1.00 50.64 40 ILE C C 1
ATOM 1582 O O . ILE D 1 42 ? 8.133 20.960 -7.192 1.00 53.35 40 ILE C O 1
ATOM 1587 N N . ARG D 1 43 ? 8.005 18.942 -6.216 1.00 47.00 41 ARG C N 1
ATOM 1588 C CA . ARG D 1 43 ? 6.946 18.496 -7.105 1.00 47.22 41 ARG C CA 1
ATOM 1589 C C . ARG D 1 43 ? 5.901 17.724 -6.328 1.00 41.58 41 ARG C C 1
ATOM 1590 O O . ARG D 1 43 ? 6.235 16.906 -5.482 1.00 49.30 41 ARG C O 1
ATOM 1598 N N . VAL D 1 44 ? 4.635 17.995 -6.619 1.00 41.05 42 VAL C N 1
ATOM 1599 C CA . VAL D 1 44 ? 3.520 17.275 -6.027 1.00 43.03 42 VAL C CA 1
ATOM 1600 C C . VAL D 1 44 ? 3.243 16.028 -6.851 1.00 49.07 42 VAL C C 1
ATOM 1601 O O . VAL D 1 44 ? 3.292 16.076 -8.076 1.00 48.91 42 VAL C O 1
ATOM 1605 N N . GLU D 1 45 ? 2.970 14.908 -6.181 1.00 52.86 43 GLU C N 1
ATOM 1606 C CA . GLU D 1 45 ? 2.571 13.676 -6.867 1.00 52.55 43 GLU C CA 1
ATOM 1607 C C . GLU D 1 45 ? 1.116 13.781 -7.309 1.00 50.23 43 GLU C C 1
ATOM 1608 O O . GLU D 1 45 ? 0.223 13.968 -6.479 1.00 51.00 43 GLU C O 1
ATOM 1614 N N . ARG D 1 46 ? 0.879 13.668 -8.611 1.00 50.30 44 ARG C N 1
ATOM 1615 C CA . ARG D 1 46 ? -0.470 13.802 -9.172 1.00 51.96 44 ARG C CA 1
ATOM 1616 C C . ARG D 1 46 ? -1.461 12.829 -8.550 1.00 53.14 44 ARG C C 1
ATOM 1617 O O . ARG D 1 46 ? -2.616 13.184 -8.314 1.00 53.27 44 ARG C O 1
ATOM 1625 N N . ASP D 1 47 ? -1.015 11.602 -8.298 1.00 50.30 45 ASP C N 1
ATOM 1626 C CA . ASP D 1 47 ? -1.835 10.617 -7.604 1.00 50.79 45 ASP C CA 1
ATOM 1627 C C . ASP D 1 47 ? -2.365 11.123 -6.254 1.00 50.95 45 ASP C C 1
ATOM 1628 O O . ASP D 1 47 ? -3.525 10.890 -5.913 1.00 52.05 45 ASP C O 1
ATOM 1633 N N . SER D 1 48 ? -1.527 11.801 -5.475 1.00 44.49 46 SER C N 1
ATOM 1634 C CA . SER D 1 48 ? -2.001 12.314 -4.188 1.00 50.52 46 SER C CA 1
ATOM 1635 C C . SER D 1 48 ? -3.002 13.460 -4.395 1.00 52.50 46 SER C C 1
ATOM 1636 O O . SER D 1 48 ? -3.890 13.671 -3.568 1.00 52.33 46 SER C O 1
ATOM 1639 N N . VAL D 1 49 ? -2.868 14.181 -5.507 1.00 47.37 47 VAL C N 1
ATOM 1640 C CA . VAL D 1 49 ? -3.822 15.232 -5.852 1.00 46.55 47 VAL C CA 1
ATOM 1641 C C . VAL D 1 49 ? -5.190 14.628 -6.144 1.00 48.80 47 VAL C C 1
ATOM 1642 O O . VAL D 1 49 ? -6.208 15.162 -5.717 1.00 48.93 47 VAL C O 1
ATOM 1646 N N . GLU D 1 50 ? -5.211 13.515 -6.876 1.00 52.74 48 GLU C N 1
ATOM 1647 C CA . GLU D 1 50 ? -6.465 12.830 -7.183 1.00 51.92 48 GLU C CA 1
ATOM 1648 C C . GLU D 1 50 ? -7.133 12.303 -5.911 1.00 52.54 48 GLU C C 1
ATOM 1649 O O . GLU D 1 50 ? -8.361 12.295 -5.806 1.00 55.70 48 GLU C O 1
ATOM 1655 N N . ALA D 1 51 ? -6.318 11.864 -4.953 1.00 47.18 49 ALA C N 1
ATOM 1656 C CA . ALA D 1 51 ? -6.828 11.262 -3.723 1.00 54.18 49 ALA C CA 1
ATOM 1657 C C . ALA D 1 51 ? -7.227 12.345 -2.720 1.00 49.89 49 ALA C C 1
ATOM 1658 O O . ALA D 1 51 ? -8.051 12.117 -1.842 1.00 46.28 49 ALA C O 1
ATOM 1660 N N . LEU D 1 52 ? -6.632 13.523 -2.868 1.00 49.06 50 LEU C N 1
ATOM 1661 C CA . LEU D 1 52 ? -7.034 14.694 -2.095 1.00 48.73 50 LEU C CA 1
ATOM 1662 C C . LEU D 1 52 ? -8.504 15.064 -2.299 1.00 46.40 50 LEU C C 1
ATOM 1663 O O . LEU D 1 52 ? -9.115 15.652 -1.418 1.00 51.76 50 LEU C O 1
ATOM 1668 N N . MET D 1 53 ? -9.070 14.701 -3.448 1.00 45.72 51 MET C N 1
ATOM 1669 C CA . MET D 1 53 ? -10.423 15.110 -3.819 1.00 46.25 51 MET C CA 1
ATOM 1670 C C . MET D 1 53 ? -11.426 14.003 -3.609 1.00 47.56 51 MET C C 1
ATOM 1671 O O . MET D 1 53 ? -11.333 12.952 -4.234 1.00 56.76 51 MET C O 1
ATOM 1676 N N . ARG D 1 54 ? -12.411 14.249 -2.759 1.00 48.22 52 ARG C N 1
ATOM 1677 C CA . ARG D 1 54 ? -13.404 13.234 -2.458 1.00 48.50 52 ARG C CA 1
ATOM 1678 C C . ARG D 1 54 ? -14.763 13.776 -2.804 1.00 48.80 52 ARG C C 1
ATOM 1679 O O . ARG D 1 54 ? -15.122 14.863 -2.372 1.00 49.97 52 ARG C O 1
ATOM 1687 N N . PRO D 1 55 ? -15.530 13.036 -3.600 1.00 57.92 53 PRO C N 1
ATOM 1688 C CA . PRO D 1 55 ? -16.757 13.705 -4.040 1.00 59.68 53 PRO C CA 1
ATOM 1689 C C . PRO D 1 55 ? -17.767 13.961 -2.909 1.00 60.10 53 PRO C C 1
ATOM 1690 O O . PRO D 1 55 ? -17.652 13.414 -1.799 1.00 57.15 53 PRO C O 1
ATOM 1694 N N . ILE D 1 56 ? -18.734 14.825 -3.222 1.00 61.10 54 ILE C N 1
ATOM 1695 C CA . ILE D 1 56 ? -19.830 15.195 -2.336 1.00 60.82 54 ILE C CA 1
ATOM 1696 C C . ILE D 1 56 ? -21.146 14.875 -3.022 1.00 65.93 54 ILE C C 1
ATOM 1697 O O . ILE D 1 56 ? -21.348 15.245 -4.184 1.00 63.41 54 ILE C O 1
ATOM 1702 N N . MET E 1 3 ? -23.229 42.031 -16.399 1.00 65.93 1 MET E N 1
ATOM 1703 C CA . MET E 1 3 ? -23.187 41.300 -17.671 1.00 62.77 1 MET E CA 1
ATOM 1704 C C . MET E 1 3 ? -22.284 40.080 -17.595 1.00 56.17 1 MET E C 1
ATOM 1705 O O . MET E 1 3 ? -21.145 40.115 -18.064 1.00 59.70 1 MET E O 1
ATOM 1710 N N . PRO E 1 4 ? -22.789 38.996 -17.004 1.00 50.53 2 PRO E N 1
ATOM 1711 C CA . PRO E 1 4 ? -21.977 37.793 -16.811 1.00 59.35 2 PRO E CA 1
ATOM 1712 C C . PRO E 1 4 ? -21.718 37.053 -18.121 1.00 56.10 2 PRO E C 1
ATOM 1713 O O . PRO E 1 4 ? -22.363 37.335 -19.128 1.00 53.61 2 PRO E O 1
ATOM 1717 N N . PRO E 1 5 ? -20.752 36.131 -18.112 1.00 57.14 3 PRO E N 1
ATOM 1718 C CA . PRO E 1 5 ? -20.523 35.224 -19.242 1.00 56.41 3 PRO E CA 1
ATOM 1719 C C . PRO E 1 5 ? -21.819 34.555 -19.684 1.00 55.32 3 PRO E C 1
ATOM 1720 O O . PRO E 1 5 ? -22.031 34.360 -20.883 1.00 58.66 3 PRO E O 1
ATOM 1724 N N . ARG E 1 6 ? -22.669 34.210 -18.724 1.00 51.13 4 ARG E N 1
ATOM 1725 C CA . ARG E 1 6 ? -23.998 33.678 -19.005 1.00 52.14 4 ARG E CA 1
ATOM 1726 C C . ARG E 1 6 ? -25.059 34.549 -18.320 1.00 54.02 4 ARG E C 1
ATOM 1727 O O . ARG E 1 6 ? -25.284 34.440 -17.120 1.00 55.62 4 ARG E O 1
ATOM 1735 N N . ALA E 1 7 ? -25.712 35.403 -19.103 1.00 55.37 5 ALA E N 1
ATOM 1736 C CA . ALA E 1 7 ? -26.656 36.400 -18.600 1.00 48.01 5 ALA E CA 1
ATOM 1737 C C . ALA E 1 7 ? -28.116 36.000 -18.787 1.00 45.92 5 ALA E C 1
ATOM 1738 O O . ALA E 1 7 ? -28.460 35.288 -19.722 1.00 48.13 5 ALA E O 1
ATOM 1740 N N . SER E 1 8 ? -28.983 36.477 -17.900 1.00 48.90 6 SER E N 1
ATOM 1741 C CA . SER E 1 8 ? -30.415 36.234 -18.035 1.00 49.42 6 SER E CA 1
ATOM 1742 C C . SER E 1 8 ? -30.954 36.960 -19.260 1.00 49.88 6 SER E C 1
ATOM 1743 O O . SER E 1 8 ? -30.277 37.802 -19.856 1.00 49.53 6 SER E O 1
ATOM 1746 N N . ILE E 1 9 ? -32.181 36.635 -19.635 1.00 47.46 7 ILE E N 1
ATOM 1747 C CA . ILE E 1 9 ? -32.830 37.338 -20.726 1.00 49.92 7 ILE E CA 1
ATOM 1748 C C . ILE E 1 9 ? -33.063 38.805 -20.356 1.00 51.71 7 ILE E C 1
ATOM 1749 O O . ILE E 1 9 ? -32.884 39.688 -21.195 1.00 45.93 7 ILE E O 1
ATOM 1754 N N . GLN E 1 10 ? -33.427 39.063 -19.095 1.00 53.06 8 GLN E N 1
ATOM 1755 C CA . GLN E 1 10 ? -33.639 40.440 -18.612 1.00 48.17 8 GLN E CA 1
ATOM 1756 C C . GLN E 1 10 ? -32.344 41.234 -18.602 1.00 47.52 8 GLN E C 1
ATOM 1757 O O . GLN E 1 10 ? -32.338 42.423 -18.916 1.00 51.90 8 GLN E O 1
ATOM 1763 N N . GLN E 1 11 ? -31.244 40.586 -18.233 1.00 48.07 9 GLN E N 1
ATOM 1764 C CA . GLN E 1 11 ? -29.953 41.271 -18.196 1.00 49.17 9 GLN E CA 1
ATOM 1765 C C . GLN E 1 11 ? -29.502 41.630 -19.602 1.00 49.14 9 GLN E C 1
ATOM 1766 O O . GLN E 1 11 ? -28.806 42.627 -19.813 1.00 46.89 9 GLN E O 1
ATOM 1772 N N . THR E 1 12 ? -29.895 40.792 -20.557 1.00 46.66 10 THR E N 1
ATOM 1773 C CA . THR E 1 12 ? -29.512 40.964 -21.948 1.00 46.79 10 THR E CA 1
ATOM 1774 C C . THR E 1 12 ? -30.350 42.088 -22.547 1.00 44.44 10 THR E C 1
ATOM 1775 O O . THR E 1 12 ? -29.832 42.952 -23.239 1.00 43.08 10 THR E O 1
ATOM 1779 N N . ALA E 1 13 ? -31.644 42.078 -22.246 1.00 43.78 11 ALA E N 1
ATOM 1780 C CA . ALA E 1 13 ? -32.539 43.141 -22.669 1.00 45.31 11 ALA E CA 1
ATOM 1781 C C . ALA E 1 13 ? -32.023 44.490 -22.179 1.00 47.23 11 ALA E C 1
ATOM 1782 O O . ALA E 1 13 ? -31.885 45.423 -22.963 1.00 47.78 11 ALA E O 1
ATOM 1784 N N . ASP E 1 14 ? -31.725 44.583 -20.885 1.00 48.37 12 ASP E N 1
ATOM 1785 C CA . ASP E 1 14 ? -31.249 45.831 -20.295 1.00 47.39 12 ASP E CA 1
ATOM 1786 C C . ASP E 1 14 ? -29.916 46.282 -20.891 1.00 47.27 12 ASP E C 1
ATOM 1787 O O . ASP E 1 14 ? -29.685 47.475 -21.073 1.00 48.71 12 ASP E O 1
ATOM 1792 N N . TYR E 1 15 ? -29.025 45.344 -21.183 1.00 45.23 13 TYR E N 1
ATOM 1793 C CA . TYR E 1 15 ? -27.734 45.746 -21.718 1.00 47.93 13 TYR E CA 1
ATOM 1794 C C . TYR E 1 15 ? -27.906 46.308 -23.126 1.00 52.17 13 TYR E C 1
ATOM 1795 O O . TYR E 1 15 ? -27.297 47.314 -23.495 1.00 51.43 13 TYR E O 1
ATOM 1804 N N . LEU E 1 16 ? -28.759 45.653 -23.902 1.00 50.26 14 LEU E N 1
ATOM 1805 C CA . LEU E 1 16 ? -28.988 46.026 -25.285 1.00 45.23 14 LEU E CA 1
ATOM 1806 C C . LEU E 1 16 ? -29.939 47.216 -25.447 1.00 50.00 14 LEU E C 1
ATOM 1807 O O . LEU E 1 16 ? -29.876 47.928 -26.441 1.00 50.99 14 LEU E O 1
ATOM 1812 N N . GLY E 1 17 ? -30.816 47.435 -24.476 1.00 49.19 15 GLY E N 1
ATOM 1813 C CA . GLY E 1 17 ? -31.791 48.503 -24.579 1.00 44.62 15 GLY E CA 1
ATOM 1814 C C . GLY E 1 17 ? -32.987 48.045 -25.388 1.00 47.00 15 GLY E C 1
ATOM 1815 O O . GLY E 1 17 ? -33.537 48.803 -26.193 1.00 48.88 15 GLY E O 1
ATOM 1816 N N . VAL E 1 18 ? -33.385 46.795 -25.177 1.00 40.99 16 VAL E N 1
ATOM 1817 C CA . VAL E 1 18 ? -34.547 46.235 -25.845 1.00 40.75 16 VAL E CA 1
ATOM 1818 C C . VAL E 1 18 ? -35.434 45.486 -24.864 1.00 43.87 16 VAL E C 1
ATOM 1819 O O . VAL E 1 18 ? -35.052 45.241 -23.712 1.00 52.53 16 VAL E O 1
ATOM 1823 N N . SER E 1 19 ? -36.624 45.122 -25.326 1.00 45.40 17 SER E N 1
ATOM 1824 C CA . SER E 1 19 ? -37.586 44.399 -24.508 1.00 51.43 17 SER E CA 1
ATOM 1825 C C . SER E 1 19 ? -37.178 42.938 -24.351 1.00 57.10 17 SER E C 1
ATOM 1826 O O . SER E 1 19 ? -36.392 42.414 -25.148 1.00 52.59 17 SER E O 1
ATOM 1829 N N . THR E 1 20 ? -37.721 42.278 -23.332 1.00 54.61 18 THR E N 1
ATOM 1830 C CA . THR E 1 20 ? -37.475 40.857 -23.166 1.00 57.33 18 THR E CA 1
ATOM 1831 C C . THR E 1 20 ? -38.026 40.076 -24.361 1.00 61.73 18 THR E C 1
ATOM 1832 O O . THR E 1 20 ? -37.439 39.078 -24.777 1.00 62.62 18 THR E O 1
ATOM 1836 N N . LYS E 1 21 ? -39.138 40.537 -24.928 1.00 62.22 19 LYS E N 1
ATOM 1837 C CA . LYS E 1 21 ? -39.701 39.864 -26.096 1.00 63.46 19 LYS E CA 1
ATOM 1838 C C . LYS E 1 21 ? -38.743 39.890 -27.297 1.00 60.29 19 LYS E C 1
ATOM 1839 O O . LYS E 1 21 ? -38.640 38.904 -28.028 1.00 63.20 19 LYS E O 1
ATOM 1845 N N . THR E 1 22 ? -38.036 41.002 -27.494 1.00 55.46 20 THR E N 1
ATOM 1846 C CA . THR E 1 22 ? -37.074 41.098 -28.596 1.00 54.25 20 THR E CA 1
ATOM 1847 C C . THR E 1 22 ? -35.906 40.123 -28.422 1.00 55.16 20 THR E C 1
ATOM 1848 O O . THR E 1 22 ? -35.430 39.534 -29.390 1.00 56.05 20 THR E O 1
ATOM 1852 N N . VAL E 1 23 ? -35.443 39.962 -27.185 1.00 55.25 21 VAL E N 1
ATOM 1853 C CA . VAL E 1 23 ? -34.349 39.044 -26.892 1.00 54.74 21 VAL E CA 1
ATOM 1854 C C . VAL E 1 23 ? -34.783 37.601 -27.160 1.00 54.56 21 VAL E C 1
ATOM 1855 O O . VAL E 1 23 ? -34.098 36.866 -27.873 1.00 51.52 21 VAL E O 1
ATOM 1859 N N . ARG E 1 24 ? -35.932 37.219 -26.601 1.00 56.50 22 ARG E N 1
ATOM 1860 C CA . ARG E 1 24 ? -36.518 35.898 -26.833 1.00 57.32 22 ARG E CA 1
ATOM 1861 C C . ARG E 1 24 ? -36.645 35.592 -28.325 1.00 58.92 22 ARG E C 1
ATOM 1862 O O . ARG E 1 24 ? -36.416 34.462 -28.749 1.00 57.94 22 ARG E O 1
ATOM 1870 N N . ASN E 1 25 ? -36.996 36.600 -29.120 1.00 60.11 23 ASN E N 1
ATOM 1871 C CA . ASN E 1 25 ? -37.126 36.406 -30.565 1.00 62.07 23 ASN E CA 1
ATOM 1872 C C . ASN E 1 25 ? -35.777 36.265 -31.276 1.00 56.93 23 ASN E C 1
ATOM 1873 O O . ASN E 1 25 ? -35.652 35.497 -32.226 1.00 60.60 23 ASN E O 1
ATOM 1878 N N . TYR E 1 26 ? -34.772 37.005 -30.822 1.00 53.91 24 TYR E N 1
ATOM 1879 C CA . TYR E 1 26 ? -33.420 36.842 -31.343 1.00 55.75 24 TYR E CA 1
ATOM 1880 C C . TYR E 1 26 ? -32.945 35.404 -31.113 1.00 58.18 24 TYR E C 1
ATOM 1881 O O . TYR E 1 26 ? -32.265 34.809 -31.955 1.00 55.98 24 TYR E O 1
ATOM 1890 N N . ILE E 1 27 ? -33.305 34.856 -29.959 1.00 53.60 25 ILE E N 1
ATOM 1891 C CA . ILE E 1 27 ? -32.916 33.507 -29.603 1.00 55.94 25 ILE E CA 1
ATOM 1892 C C . ILE E 1 27 ? -33.594 32.521 -30.544 1.00 59.83 25 ILE E C 1
ATOM 1893 O O . ILE E 1 27 ? -32.923 31.763 -31.248 1.00 59.77 25 ILE E O 1
ATOM 1898 N N . ALA E 1 28 ? -34.923 32.554 -30.577 1.00 58.54 26 ALA E N 1
ATOM 1899 C CA . ALA E 1 28 ? -35.681 31.692 -31.483 1.00 62.85 26 ALA E CA 1
ATOM 1900 C C . ALA E 1 28 ? -35.172 31.803 -32.919 1.00 58.01 26 ALA E C 1
ATOM 1901 O O . ALA E 1 28 ? -35.079 30.810 -33.629 1.00 64.14 26 ALA E O 1
ATOM 1903 N N . ALA E 1 29 ? -34.815 33.013 -33.329 1.00 60.88 27 ALA E N 1
ATOM 1904 C CA . ALA E 1 29 ? -34.370 33.263 -34.696 1.00 57.45 27 ALA E CA 1
ATOM 1905 C C . ALA E 1 29 ? -32.896 32.921 -34.899 1.00 59.30 27 ALA E C 1
ATOM 1906 O O . ALA E 1 29 ? -32.383 33.008 -36.020 1.00 54.99 27 ALA E O 1
ATOM 1908 N N . GLY E 1 30 ? -32.218 32.543 -33.815 1.00 59.22 28 GLY E N 1
ATOM 1909 C CA . GLY E 1 30 ? -30.819 32.149 -33.879 1.00 52.76 28 GLY E CA 1
ATOM 1910 C C . GLY E 1 30 ? -29.800 33.277 -33.963 1.00 54.85 28 GLY E C 1
ATOM 1911 O O . GLY E 1 30 ? -28.627 33.021 -34.222 1.00 53.69 28 GLY E O 1
ATOM 1912 N N . LYS E 1 31 ? -30.239 34.519 -33.752 1.00 57.18 29 LYS E N 1
ATOM 1913 C CA . LYS E 1 31 ? -29.333 35.675 -33.742 1.00 56.43 29 LYS E CA 1
ATOM 1914 C C . LYS E 1 31 ? -28.654 35.830 -32.379 1.00 54.46 29 LYS E C 1
ATOM 1915 O O . LYS E 1 31 ? -27.682 36.574 -32.238 1.00 53.30 29 LYS E O 1
ATOM 1921 N N . LEU E 1 32 ? -29.191 35.147 -31.371 1.00 56.30 30 LEU E N 1
ATOM 1922 C CA . LEU E 1 32 ? -28.524 35.025 -30.070 1.00 55.34 30 LEU E CA 1
ATOM 1923 C C . LEU E 1 32 ? -28.441 33.554 -29.683 1.00 55.64 30 LEU E C 1
ATOM 1924 O O . LEU E 1 32 ? -29.380 32.797 -29.906 1.00 55.99 30 LEU E O 1
ATOM 1929 N N . LYS E 1 33 ? -27.317 33.152 -29.101 1.00 55.45 31 LYS E N 1
ATOM 1930 C CA . LYS E 1 33 ? -27.169 31.787 -28.611 1.00 56.43 31 LYS E CA 1
ATOM 1931 C C . LYS E 1 33 ? -27.509 31.652 -27.115 1.00 54.24 31 LYS E C 1
ATOM 1932 O O . LYS E 1 33 ? -26.939 32.343 -26.271 1.00 56.92 31 LYS E O 1
ATOM 1938 N N . ALA E 1 34 ? -28.449 30.763 -26.804 1.00 52.92 32 ALA E N 1
ATOM 1939 C CA . ALA E 1 34 ? -28.888 30.541 -25.431 1.00 51.50 32 ALA E CA 1
ATOM 1940 C C . ALA E 1 34 ? -28.828 29.066 -25.008 1.00 59.68 32 ALA E C 1
ATOM 1941 O O . ALA E 1 34 ? -28.951 28.154 -25.828 1.00 55.21 32 ALA E O 1
ATOM 1943 N N . VAL E 1 35 ? -28.646 28.854 -23.708 1.00 57.67 33 VAL E N 1
ATOM 1944 C CA . VAL E 1 35 ? -28.577 27.516 -23.143 1.00 58.20 33 VAL E CA 1
ATOM 1945 C C . VAL E 1 35 ? -29.588 27.383 -22.011 1.00 61.30 33 VAL E C 1
ATOM 1946 O O . VAL E 1 35 ? -29.878 28.351 -21.303 1.00 58.54 33 VAL E O 1
ATOM 1950 N N . ARG E 1 36 ? -30.123 26.179 -21.850 1.00 62.30 34 ARG E N 1
ATOM 1951 C CA . ARG E 1 36 ? -30.995 25.862 -20.732 1.00 64.58 34 ARG E CA 1
ATOM 1952 C C . ARG E 1 36 ? -30.171 25.207 -19.623 1.00 64.64 34 ARG E C 1
ATOM 1953 O O . ARG E 1 36 ? -29.397 24.285 -19.892 1.00 61.01 34 ARG E O 1
ATOM 1961 N N . LEU E 1 37 ? -30.323 25.704 -18.393 1.00 63.74 35 LEU E N 1
ATOM 1962 C CA . LEU E 1 37 ? -29.683 25.119 -17.213 1.00 60.96 35 LEU E CA 1
ATOM 1963 C C . LEU E 1 37 ? -30.655 24.187 -16.511 1.00 70.04 35 LEU E C 1
ATOM 1964 O O . LEU E 1 37 ? -30.410 22.984 -16.390 1.00 75.50 35 LEU E O 1
ATOM 1969 N N . GLY E 1 38 ? -31.750 24.763 -16.026 1.00 74.98 36 GLY E N 1
ATOM 1970 C CA . GLY E 1 38 ? -32.856 24.000 -15.475 1.00 82.67 36 GLY E CA 1
ATOM 1971 C C . GLY E 1 38 ? -34.080 24.189 -16.353 1.00 86.73 36 GLY E C 1
ATOM 1972 O O . GLY E 1 38 ? -34.062 25.022 -17.259 1.00 85.92 36 GLY E O 1
ATOM 1973 N N . PRO E 1 39 ? -35.159 23.434 -16.090 1.00 95.27 37 PRO E N 1
ATOM 1974 C CA . PRO E 1 39 ? -36.313 23.519 -16.994 1.00 95.19 37 PRO E CA 1
ATOM 1975 C C . PRO E 1 39 ? -36.900 24.927 -16.989 1.00 92.87 37 PRO E C 1
ATOM 1976 O O . PRO E 1 39 ? -37.535 25.338 -17.962 1.00 95.44 37 PRO E O 1
ATOM 1980 N N . ARG E 1 40 ? -36.657 25.658 -15.905 1.00 90.22 38 ARG E N 1
ATOM 1981 C CA . ARG E 1 40 ? -37.231 26.985 -15.719 1.00 92.25 38 ARG E CA 1
ATOM 1982 C C . ARG E 1 40 ? -36.176 28.096 -15.785 1.00 87.62 38 ARG E C 1
ATOM 1983 O O . ARG E 1 40 ? -36.418 29.222 -15.335 1.00 88.04 38 ARG E O 1
ATOM 1991 N N . LEU E 1 41 ? -35.013 27.790 -16.351 1.00 79.57 39 LEU E N 1
ATOM 1992 C CA . LEU E 1 41 ? -33.880 28.710 -16.269 1.00 72.93 39 LEU E CA 1
ATOM 1993 C C . LEU E 1 41 ? -33.039 28.753 -17.543 1.00 69.99 39 LEU E C 1
ATOM 1994 O O . LEU E 1 41 ? -32.437 27.752 -17.938 1.00 68.19 39 LEU E O 1
ATOM 1999 N N . ILE E 1 42 ? -32.997 29.923 -18.176 1.00 62.41 40 ILE E N 1
ATOM 2000 C CA . ILE E 1 42 ? -32.260 30.096 -19.422 1.00 59.86 40 ILE E CA 1
ATOM 2001 C C . ILE E 1 42 ? -31.174 31.151 -19.254 1.00 56.56 40 ILE E C 1
ATOM 2002 O O . ILE E 1 42 ? -31.308 32.045 -18.430 1.00 58.61 40 ILE E O 1
ATOM 2007 N N . ARG E 1 43 ? -30.095 31.035 -20.025 1.00 56.23 41 ARG E N 1
ATOM 2008 C CA . ARG E 1 43 ? -29.017 32.022 -20.002 1.00 49.73 41 ARG E CA 1
ATOM 2009 C C . ARG E 1 43 ? -28.506 32.253 -21.407 1.00 52.31 41 ARG E C 1
ATOM 2010 O O . ARG E 1 43 ? -28.420 31.319 -22.208 1.00 51.41 41 ARG E O 1
ATOM 2018 N N . VAL E 1 44 ? -28.173 33.509 -21.690 1.00 53.53 42 VAL E N 1
ATOM 2019 C CA . VAL E 1 44 ? -27.705 33.938 -22.995 1.00 46.81 42 VAL E CA 1
ATOM 2020 C C . VAL E 1 44 ? -26.192 34.006 -22.972 1.00 48.78 42 VAL E C 1
ATOM 2021 O O . VAL E 1 44 ? -25.609 34.514 -22.016 1.00 48.92 42 VAL E O 1
ATOM 2025 N N . GLU E 1 45 ? -25.552 33.509 -24.021 1.00 50.08 43 GLU E N 1
ATOM 2026 C CA . GLU E 1 45 ? -24.100 33.571 -24.109 1.00 55.74 43 GLU E CA 1
ATOM 2027 C C . GLU E 1 45 ? -23.628 34.985 -24.414 1.00 50.84 43 GLU E C 1
ATOM 2028 O O . GLU E 1 45 ? -24.096 35.620 -25.355 1.00 53.85 43 GLU E O 1
ATOM 2034 N N . ARG E 1 46 ? -22.701 35.485 -23.611 1.00 52.77 44 ARG E N 1
ATOM 2035 C CA . ARG E 1 46 ? -22.285 36.872 -23.754 1.00 53.13 44 ARG E CA 1
ATOM 2036 C C . ARG E 1 46 ? -21.535 37.083 -25.056 1.00 53.65 44 ARG E C 1
ATOM 2037 O O . ARG E 1 46 ? -21.583 38.167 -25.626 1.00 55.02 44 ARG E O 1
ATOM 2045 N N . ASP E 1 47 ? -20.835 36.057 -25.527 1.00 51.88 45 ASP E N 1
ATOM 2046 C CA . ASP E 1 47 ? -20.104 36.175 -26.788 1.00 53.93 45 ASP E CA 1
ATOM 2047 C C . ASP E 1 47 ? -21.029 36.508 -27.951 1.00 46.64 45 ASP E C 1
ATOM 2048 O O . ASP E 1 47 ? -20.735 37.391 -28.751 1.00 52.78 45 ASP E O 1
ATOM 2053 N N . SER E 1 48 ? -22.149 35.805 -28.036 1.00 41.86 46 SER E N 1
ATOM 2054 C CA . SER E 1 48 ? -23.099 36.011 -29.112 1.00 47.53 46 SER E CA 1
ATOM 2055 C C . SER E 1 48 ? -23.748 37.402 -29.035 1.00 51.72 46 SER E C 1
ATOM 2056 O O . SER E 1 48 ? -24.153 37.958 -30.060 1.00 49.31 46 SER E O 1
ATOM 2059 N N . VAL E 1 49 ? -23.857 37.939 -27.818 1.00 47.67 47 VAL E N 1
ATOM 2060 C CA . VAL E 1 49 ? -24.403 39.275 -27.588 1.00 47.39 47 VAL E CA 1
ATOM 2061 C C . VAL E 1 49 ? -23.466 40.304 -28.211 1.00 47.22 47 VAL E C 1
ATOM 2062 O O . VAL E 1 49 ? -23.904 41.235 -28.877 1.00 47.09 47 VAL E O 1
ATOM 2066 N N . GLU E 1 50 ? -22.166 40.113 -28.007 1.00 49.00 48 GLU E N 1
ATOM 2067 C CA . GLU E 1 50 ? -21.165 40.967 -28.634 1.00 47.58 48 GLU E CA 1
ATOM 2068 C C . GLU E 1 50 ? -21.169 40.786 -30.153 1.00 48.78 48 GLU E C 1
ATOM 2069 O O . GLU E 1 50 ? -20.970 41.753 -30.875 1.00 50.82 48 GLU E O 1
ATOM 2075 N N . ALA E 1 51 ? -21.379 39.554 -30.634 1.00 44.72 49 ALA E N 1
ATOM 2076 C CA . ALA E 1 51 ? -21.459 39.301 -32.079 1.00 49.35 49 ALA E CA 1
ATOM 2077 C C . ALA E 1 51 ? -22.671 40.002 -32.685 1.00 47.14 49 ALA E C 1
ATOM 2078 O O . ALA E 1 51 ? -22.596 40.505 -33.796 1.00 44.98 49 ALA E O 1
ATOM 2080 N N . LEU E 1 52 ? -23.783 40.028 -31.951 1.00 47.79 50 LEU E N 1
ATOM 2081 C CA . LEU E 1 52 ? -25.012 40.662 -32.432 1.00 46.85 50 LEU E CA 1
ATOM 2082 C C . LEU E 1 52 ? -24.844 42.150 -32.759 1.00 45.55 50 LEU E C 1
ATOM 2083 O O . LEU E 1 52 ? -25.588 42.698 -33.557 1.00 46.91 50 LEU E O 1
ATOM 2088 N N . MET E 1 53 ? -23.868 42.797 -32.136 1.00 46.77 51 MET E N 1
ATOM 2089 C CA . MET E 1 53 ? -23.691 44.235 -32.287 1.00 49.40 51 MET E CA 1
ATOM 2090 C C . MET E 1 53 ? -22.653 44.539 -33.348 1.00 52.20 51 MET E C 1
ATOM 2091 O O . MET E 1 53 ? -21.469 44.276 -33.152 1.00 55.72 51 MET E O 1
ATOM 2096 N N . ARG E 1 54 ? -23.103 45.083 -34.476 1.00 51.37 52 ARG E N 1
ATOM 2097 C CA . ARG E 1 54 ? -22.203 45.424 -35.571 1.00 51.57 52 ARG E CA 1
ATOM 2098 C C . ARG E 1 54 ? -22.056 46.930 -35.728 1.00 56.36 52 ARG E C 1
ATOM 2099 O O . ARG E 1 54 ? -23.017 47.677 -35.566 1.00 53.67 52 ARG E O 1
ATOM 2107 N N . PRO E 1 55 ? -20.845 47.384 -36.054 1.00 63.60 53 PRO E N 1
ATOM 2108 C CA . PRO E 1 55 ? -20.657 48.818 -36.285 1.00 66.49 53 PRO E CA 1
ATOM 2109 C C . PRO E 1 55 ? -21.589 49.292 -37.398 1.00 62.78 53 PRO E C 1
ATOM 2110 O O . PRO E 1 55 ? -21.804 48.573 -38.380 1.00 56.66 53 PRO E O 1
ATOM 2114 N N . ILE E 1 56 ? -22.131 50.495 -37.231 1.00 60.66 54 ILE E N 1
ATOM 2115 C CA . ILE E 1 56 ? -23.192 51.003 -38.087 1.00 53.54 54 ILE E CA 1
ATOM 2116 C C . ILE E 1 56 ? -22.782 51.092 -39.573 1.00 68.75 54 ILE E C 1
ATOM 2117 O O . ILE E 1 56 ? -23.489 50.611 -40.480 1.00 65.87 54 ILE E O 1
#

Sequence (272 aa):
MPPRASIQQTADYLGVSTKTVRNNYIAAGKLKAVRLGPRLIRVERDSVEALMRPIMPPRASIQQTADYLGVSTKTVRNYIAAGKLKAVRLGPRLIRVERDSVEALMRPIMPPRASIQQTADYLGVSTKTVRNYIAAGKLKAVRLGPRLIRVERDSVEALMRPIAMMPPRASIQQTADYLGVSTKTVRNYIAAGKLKAVRLGPRLIRVERDSVEALMRPIMPPRASIQQTADYLGVSTKTVRNYIAAGKLKAVRLGPRLIRVERDSVEALMRPI

Secondary structure (DSSP, 8-state):
--SEE-HHHHHHHHTS-HHHHHHHHHHTSS-EEE-SSS-EEEEHHHHHHH-EE-/--SEE-HHHHHHHHTS-HHHHHHHHHTTSS-EEEES---EEEEHHHHHHH----/--S-SEE-HHHHHHHHTS-HHHHHHHHHHTSS-EEEEETTEEEEEHHHHHHHEEE-/--SEE-HHHHHHHHT--HHHHHHHHHHTSS-EEE-S---EEEEHHHHHHH-EE-/--SEE-HHHHHHHHT--HHHHHHHHHTTSS-EEEEETTEEEEEHHHHHHH----

Nearest PDB structures (foldseek):
  4j2n-assembly1_A  TM=1.009E+00  e=8.943E-10  Pukovnikvirus pukovnik
  6amk-assembly1_B  TM=9.017E-01  e=9.127E-03  Streptomyces venezuelae
  6ama-assembly1_A  TM=8.655E-01  e=9.770E-03  Streptomyces venezuelae
  6ama-assembly1_B  TM=8.683E-01  e=1.046E-02  Streptomyces venezuelae
  6amk-assembly1_A  TM=8.546E-01  e=1.120E-02  Streptomyces venezuelae

B-factor: mean 54.61, std 11.73, range [34.42, 112.21]

Organism: NCBI:txid2914013

Radius of gyration: 26.37 Å; Cα contacts (8 Å, |Δi|>4): 449; chains: 5; bounding box: 66×60×65 Å

Solvent-accessible surface area: 16202 Å² total; per-residue (Å²): 68,51,66,102,0,24,15,99,80,0,2,84,48,0,22,20,62,44,152,35,0,131,80,19,38,93,69,35,97,2,108,39,52,174,112,26,115,202,85,57,62,0,51,84,114,16,0,76,64,9,19,158,116,104,68,32,34,32,0,25,20,99,73,0,2,84,56,0,21,20,60,51,145,35,0,113,78,21,20,90,76,65,80,4,126,3,3,30,11,1,66,100,92,24,64,0,22,88,102,17,0,89,82,46,82,205,132,222,77,53,77,100,0,26,19,94,78,0,1,102,104,37,67,55,60,50,150,43,0,126,80,62,46,91,69,61,115,3,127,35,52,97,92,48,131,77,63,16,25,0,26,108,107,12,1,122,70,15,22,170,116,116,73,197,18,36,42,20,0,22,14,97,76,0,1,82,18,0,23,24,60,46,144,33,0,122,76,21,24,93,71,56,77,4,145,7,7,77,12,12,130,169,52,20,29,0,40,69,103,15,3,88,68,2,25,81,107,79,79,23,39,41,0,26,30,95,75,0,1,102,113,41,67,56,64,40,137,47,0,119,80,59,26,95,74,46,128,4,125,8,6,90,10,4,94,196,48,46,23,0,44,79,117,12,0,81,70,30,87,175,134,225